Protein AF-A0A2M7G441-F1 (afdb_monomer_lite)

pLDDT: mean 85.36, std 16.9, range [40.84, 98.81]

Structure (mmCIF, N/CA/C/O backbone):
data_AF-A0A2M7G441-F1
#
_entry.id   AF-A0A2M7G441-F1
#
loop_
_atom_site.group_PDB
_atom_site.id
_atom_site.type_symbol
_atom_site.label_atom_id
_atom_site.label_alt_id
_atom_site.label_comp_id
_atom_site.label_asym_id
_atom_site.label_entity_id
_atom_site.label_seq_id
_atom_site.pdbx_PDB_ins_code
_atom_site.Cartn_x
_atom_site.Cartn_y
_atom_site.Cartn_z
_atom_site.occupancy
_atom_site.B_iso_or_equiv
_atom_site.auth_seq_id
_atom_site.auth_comp_id
_atom_site.auth_asym_id
_atom_site.auth_atom_id
_atom_site.pdbx_PDB_model_num
ATOM 1 N N . MET A 1 1 ? -60.578 76.587 33.936 1.00 40.84 1 MET A N 1
ATOM 2 C CA . MET A 1 1 ? -60.479 75.749 35.149 1.00 40.84 1 MET A CA 1
ATOM 3 C C . MET A 1 1 ? -59.435 74.673 34.906 1.00 40.84 1 MET A C 1
ATOM 5 O O . MET A 1 1 ? -59.530 73.958 33.921 1.00 40.84 1 MET A O 1
ATOM 9 N N . LEU A 1 2 ? -58.419 74.662 35.770 1.00 42.25 2 LEU A N 1
ATOM 10 C CA . LEU A 1 2 ? -57.347 73.676 35.938 1.00 42.25 2 LEU A CA 1
ATOM 11 C C . LEU A 1 2 ? -57.775 72.217 35.678 1.00 42.25 2 LEU A C 1
ATOM 13 O O . LEU A 1 2 ? -58.755 71.777 36.274 1.00 42.25 2 LEU A O 1
ATOM 17 N N . LYS A 1 3 ? -56.949 71.445 34.955 1.00 41.94 3 LYS A N 1
ATOM 18 C CA . LYS A 1 3 ? -56.207 70.296 35.523 1.00 41.94 3 LYS A CA 1
ATOM 19 C C . LYS A 1 3 ? -55.292 69.627 34.486 1.00 41.94 3 LYS A C 1
ATOM 21 O O . LYS A 1 3 ? -55.725 69.214 33.418 1.00 41.94 3 LYS A O 1
ATOM 26 N N . ALA A 1 4 ? -54.021 69.545 34.864 1.00 51.28 4 ALA A N 1
ATOM 27 C CA . ALA A 1 4 ? -52.954 68.762 34.257 1.00 51.28 4 ALA A CA 1
ATOM 28 C C . ALA A 1 4 ? -53.012 67.290 34.709 1.00 51.28 4 ALA A C 1
ATOM 30 O O . ALA A 1 4 ? -53.580 67.036 35.766 1.00 51.28 4 ALA A O 1
ATOM 31 N N . ILE A 1 5 ? -52.377 66.389 33.944 1.00 54.16 5 ILE A N 1
ATOM 32 C CA . ILE A 1 5 ? -51.733 65.090 34.289 1.00 54.16 5 ILE A CA 1
ATOM 33 C C . ILE A 1 5 ? -51.036 64.680 32.968 1.00 54.16 5 ILE A C 1
ATOM 35 O O . ILE A 1 5 ? -51.715 64.443 31.978 1.00 54.16 5 ILE A O 1
ATOM 39 N N . LEU A 1 6 ? -49.732 64.883 32.741 1.00 48.50 6 LEU A N 1
ATOM 40 C CA . LEU A 1 6 ? -48.544 64.195 33.273 1.00 48.50 6 LEU A CA 1
ATOM 41 C C . LEU A 1 6 ? -48.643 62.656 33.231 1.00 48.50 6 LEU A C 1
ATOM 43 O O . LEU A 1 6 ? -48.970 62.028 34.231 1.00 48.50 6 LEU A O 1
ATOM 47 N N . CYS A 1 7 ? -48.303 62.050 32.089 1.00 45.81 7 CYS A N 1
ATOM 48 C CA . CYS A 1 7 ? -47.957 60.628 32.013 1.00 45.81 7 CYS A CA 1
ATOM 49 C C . CYS A 1 7 ? -46.512 60.476 31.534 1.00 45.81 7 CYS A C 1
ATOM 51 O O . CYS A 1 7 ? -46.112 61.025 30.509 1.00 45.81 7 CYS A O 1
ATOM 53 N N . LEU A 1 8 ? -45.745 59.770 32.362 1.00 43.75 8 LEU A N 1
ATOM 54 C CA . LEU A 1 8 ? -44.306 59.585 32.297 1.00 43.75 8 LEU A CA 1
ATOM 55 C C . LEU A 1 8 ? -43.854 58.716 31.118 1.00 43.75 8 LEU A C 1
ATOM 57 O O . LEU A 1 8 ? -44.457 57.694 30.796 1.00 43.75 8 LEU A O 1
ATOM 61 N N . LEU A 1 9 ? -42.687 59.100 30.598 1.00 48.56 9 LEU A N 1
ATOM 62 C CA . LEU A 1 9 ? -41.715 58.255 29.912 1.00 48.56 9 LEU A CA 1
ATOM 63 C C . LEU A 1 9 ? -41.409 56.980 30.719 1.00 48.56 9 LEU A C 1
ATOM 65 O O . LEU A 1 9 ? -40.920 57.073 31.841 1.00 48.56 9 LEU A O 1
ATOM 69 N N . PHE A 1 10 ? -41.559 55.816 30.089 1.00 44.88 10 PHE A N 1
ATOM 70 C CA . PHE A 1 10 ? -40.781 54.608 30.383 1.00 44.88 10 PHE A CA 1
ATOM 71 C C . PHE A 1 10 ? -40.610 53.815 29.079 1.00 44.88 10 PHE A C 1
ATOM 73 O O . PHE A 1 10 ? -41.390 52.921 28.763 1.00 44.88 10 PHE A O 1
ATOM 80 N N . ILE A 1 11 ? -39.597 54.170 28.283 1.00 49.00 11 ILE A N 1
ATOM 81 C CA . ILE A 1 11 ? -39.130 53.322 27.179 1.00 49.00 11 ILE A CA 1
ATOM 82 C C . ILE A 1 11 ? -38.008 52.454 27.744 1.00 49.00 11 ILE A C 1
ATOM 84 O O . ILE A 1 11 ? -36.880 52.903 27.940 1.00 49.00 11 ILE A O 1
ATOM 88 N N . LEU A 1 12 ? -38.355 51.206 28.053 1.00 45.44 12 LEU A N 1
ATOM 89 C CA . LEU A 1 12 ? -37.418 50.134 28.363 1.00 45.44 12 LEU A CA 1
ATOM 90 C C . LEU A 1 12 ? -36.596 49.817 27.105 1.00 45.44 12 LEU A C 1
ATOM 92 O O . LEU A 1 12 ? -37.074 49.170 26.177 1.00 45.44 12 LEU A O 1
ATOM 96 N N . LEU A 1 13 ? -35.343 50.270 27.082 1.00 44.69 13 LEU A N 1
ATOM 97 C CA . LEU A 1 13 ? -34.322 49.817 26.139 1.00 44.69 13 LEU A CA 1
ATOM 98 C C . LEU A 1 13 ? -33.894 48.388 26.511 1.00 44.69 13 LEU A C 1
ATOM 100 O O . LEU A 1 13 ? -32.914 48.179 27.222 1.00 44.69 13 LEU A O 1
ATOM 104 N N . TRP A 1 14 ? -34.642 47.393 26.040 1.00 47.31 14 TRP A N 1
ATOM 105 C CA . TRP A 1 14 ? -34.193 46.001 25.967 1.00 47.31 14 TRP A CA 1
ATOM 106 C C . TRP A 1 14 ? -33.808 45.689 24.521 1.00 47.31 14 TRP A C 1
ATOM 108 O O . TRP A 1 14 ? -34.599 45.180 23.732 1.00 47.31 14 TRP A O 1
ATOM 118 N N . GLY A 1 15 ? -32.576 46.045 24.159 1.00 45.62 15 GLY A N 1
ATOM 119 C CA . GLY A 1 15 ? -31.949 45.537 22.942 1.00 45.62 15 GLY A CA 1
ATOM 120 C C . GLY A 1 15 ? -31.516 44.080 23.151 1.00 45.62 15 GLY A C 1
ATOM 121 O O . GLY A 1 15 ? -30.992 43.758 24.223 1.00 45.62 15 GLY A O 1
ATOM 122 N N . PRO A 1 16 ? -31.706 43.179 22.171 1.00 48.09 16 PRO A N 1
ATOM 123 C CA . PRO A 1 16 ? -31.198 41.820 22.271 1.00 48.09 16 PRO A CA 1
ATOM 124 C C . PRO A 1 16 ? -29.670 41.870 22.371 1.00 48.09 16 PRO A C 1
ATOM 126 O O . PRO A 1 16 ? -28.993 42.373 21.475 1.00 48.09 16 PRO A O 1
ATOM 129 N N . LYS A 1 17 ? -29.111 41.343 23.469 1.00 48.47 17 LYS A N 1
ATOM 130 C CA . LYS A 1 17 ? -27.681 41.024 23.544 1.00 48.47 17 LYS A CA 1
ATOM 131 C C . LYS A 1 17 ? -27.392 40.030 22.423 1.00 48.47 17 LYS A C 1
ATOM 133 O O . LYS A 1 17 ? -27.768 38.864 22.528 1.00 48.47 17 LYS A O 1
ATOM 138 N N . ALA A 1 18 ? -26.746 40.502 21.359 1.00 51.44 18 ALA A N 1
ATOM 139 C CA . ALA A 1 18 ? -26.166 39.646 20.340 1.00 51.44 18 ALA A CA 1
ATOM 140 C C . ALA A 1 18 ? -25.243 38.654 21.054 1.00 51.44 18 ALA A C 1
ATOM 142 O O . ALA A 1 18 ? -24.212 39.022 21.620 1.00 51.44 18 ALA A O 1
ATOM 143 N N . ARG A 1 19 ? -25.679 37.396 21.112 1.00 49.81 19 ARG A N 1
ATOM 144 C CA . ARG A 1 19 ? -24.873 36.291 21.612 1.00 49.81 19 ARG A CA 1
ATOM 145 C C . ARG A 1 19 ? -23.748 36.150 20.597 1.00 49.81 19 ARG A C 1
ATOM 147 O O . ARG A 1 19 ? -23.997 35.711 19.478 1.00 49.81 19 ARG A O 1
ATOM 154 N N . ALA A 1 20 ? -22.550 36.606 20.956 1.00 50.62 20 ALA A N 1
ATOM 155 C CA . ALA A 1 20 ? -21.365 36.330 20.166 1.00 50.62 20 ALA A CA 1
ATOM 156 C C . ALA A 1 20 ? -21.294 34.808 20.016 1.00 50.62 20 ALA A C 1
ATOM 158 O O . ALA A 1 20 ? -21.182 34.086 21.011 1.00 50.62 20 ALA A O 1
ATOM 159 N N . LEU A 1 21 ? -21.475 34.329 18.784 1.00 50.22 21 LEU A N 1
ATOM 160 C CA . LEU A 1 21 ? -21.181 32.947 18.450 1.00 50.22 21 LEU A CA 1
ATOM 161 C C . LEU A 1 21 ? -19.731 32.712 18.880 1.00 50.22 21 LEU A C 1
ATOM 163 O O . LEU A 1 21 ? -18.889 33.564 18.577 1.00 50.22 21 LEU A O 1
ATOM 167 N N . PRO A 1 22 ? -19.425 31.628 19.612 1.00 48.59 22 PRO A N 1
ATOM 168 C CA . PRO A 1 22 ? -18.042 31.277 19.854 1.00 48.59 22 PRO A CA 1
ATOM 169 C C . PRO A 1 22 ? -17.380 31.192 18.484 1.00 48.59 22 PRO A C 1
ATOM 171 O O . PRO A 1 22 ? -17.789 30.403 17.632 1.00 48.59 22 PRO A O 1
ATOM 174 N N . SER A 1 23 ? -16.410 32.071 18.257 1.00 48.19 23 SER A N 1
ATOM 175 C CA . SER A 1 23 ? -15.468 31.946 17.165 1.00 48.19 23 SER A CA 1
ATOM 176 C C . SER A 1 23 ? -14.797 30.598 17.366 1.00 48.19 23 SER A C 1
ATOM 178 O O . SER A 1 23 ? -13.905 30.464 18.204 1.00 48.19 23 SER A O 1
ATOM 180 N N . ALA A 1 24 ? -15.304 29.581 16.670 1.00 47.47 24 ALA A N 1
ATOM 181 C CA . ALA A 1 24 ? -14.589 28.345 16.474 1.00 47.47 24 ALA A CA 1
ATOM 182 C C . ALA A 1 24 ? -13.275 28.766 15.830 1.00 47.47 24 ALA A C 1
ATOM 184 O O . ALA A 1 24 ? -13.243 29.180 14.671 1.00 47.47 24 ALA A O 1
ATOM 185 N N . THR A 1 25 ? -12.205 28.763 16.618 1.00 44.84 25 THR A N 1
ATOM 186 C CA . THR A 1 25 ? -10.856 28.756 16.081 1.00 44.84 25 THR A CA 1
ATOM 187 C C . THR A 1 25 ? -10.867 27.683 14.996 1.00 44.84 25 THR A C 1
ATOM 189 O O . THR A 1 25 ? -11.249 26.552 15.320 1.00 44.84 25 THR A O 1
ATOM 192 N N . PRO A 1 26 ? -10.560 27.992 13.723 1.00 46.84 26 PRO A N 1
ATOM 193 C CA . PRO A 1 26 ? -10.446 26.942 12.729 1.00 46.84 26 PRO A CA 1
ATOM 194 C C . PRO A 1 26 ? -9.425 25.961 13.293 1.00 46.84 26 PRO A C 1
ATOM 196 O O . PRO A 1 26 ? -8.315 26.362 13.655 1.00 46.84 26 PRO A O 1
ATOM 199 N N . ALA A 1 27 ? -9.850 24.712 13.498 1.00 51.09 27 ALA A N 1
ATOM 200 C CA . ALA A 1 27 ? -8.946 23.634 13.854 1.00 51.09 27 ALA A CA 1
ATOM 201 C C . ALA A 1 27 ? -7.778 23.742 12.876 1.00 51.09 27 ALA A C 1
ATOM 203 O O . ALA A 1 27 ? -8.016 23.709 11.670 1.00 51.09 27 ALA A O 1
ATOM 204 N N . SER A 1 28 ? -6.571 24.012 13.390 1.00 52.66 28 SER A N 1
ATOM 205 C CA . SER A 1 28 ? -5.394 24.252 12.559 1.00 52.66 28 SER A CA 1
ATOM 206 C C . SER A 1 28 ? -5.363 23.179 11.484 1.00 52.66 28 SER A C 1
ATOM 208 O O . SER A 1 28 ? -5.381 22.000 11.852 1.00 52.66 28 SER A O 1
ATOM 210 N N . GLU A 1 29 ? -5.384 23.584 10.214 1.00 54.84 29 GLU A N 1
ATOM 211 C CA . GLU A 1 29 ? -5.294 22.682 9.069 1.00 54.84 29 GLU A CA 1
ATOM 212 C C . GLU A 1 29 ? -4.193 21.665 9.361 1.00 54.84 29 GLU A C 1
ATOM 214 O O . GLU A 1 29 ? -3.020 21.988 9.560 1.00 54.84 29 GLU A O 1
ATOM 219 N N . SER A 1 30 ? -4.650 20.448 9.622 1.00 72.00 30 SER A N 1
ATOM 220 C CA . SER A 1 30 ? -3.932 19.475 10.422 1.00 72.00 30 SER A CA 1
ATOM 221 C C . SER A 1 30 ? -2.771 18.936 9.612 1.00 72.00 30 SER A C 1
ATOM 223 O O . SER A 1 30 ? -2.997 18.357 8.559 1.00 72.00 30 SER A O 1
ATOM 225 N N . ALA A 1 31 ? -1.541 19.124 10.089 1.00 91.00 31 ALA A N 1
ATOM 226 C CA . ALA A 1 31 ? -0.345 18.595 9.440 1.00 91.00 31 ALA A CA 1
ATOM 227 C C . ALA A 1 31 ? -0.454 17.079 9.177 1.00 91.00 31 ALA A C 1
ATOM 229 O O . ALA A 1 31 ? -1.018 16.352 9.999 1.00 91.00 31 ALA A O 1
ATOM 230 N N . CYS A 1 32 ? 0.138 16.601 8.076 1.00 96.69 32 CYS A N 1
ATOM 231 C CA . CYS A 1 32 ? 0.263 15.170 7.799 1.00 96.69 32 CYS A CA 1
ATOM 232 C C . CYS A 1 32 ? 1.197 14.516 8.829 1.00 96.69 32 CYS A C 1
ATOM 234 O O . CYS A 1 32 ? 2.421 14.621 8.747 1.00 96.69 32 CYS A O 1
ATOM 236 N N . ARG A 1 33 ? 0.615 13.904 9.862 1.00 96.19 33 ARG A N 1
ATOM 237 C CA . ARG A 1 33 ? 1.338 13.219 10.940 1.00 96.19 33 ARG A CA 1
ATOM 238 C C . ARG A 1 33 ? 0.452 12.177 11.601 1.00 96.19 33 ARG A C 1
ATOM 240 O O . ARG A 1 33 ? -0.761 12.367 11.706 1.00 96.19 33 ARG A O 1
ATOM 247 N N . TRP A 1 34 ? 1.067 11.132 12.143 1.00 95.12 34 TRP A N 1
ATOM 248 C CA . TRP A 1 34 ? 0.376 10.253 13.075 1.00 95.12 34 TRP A CA 1
ATOM 249 C C . TRP A 1 34 ? -0.113 11.047 14.290 1.00 95.12 34 TRP A C 1
ATOM 251 O O . TRP A 1 34 ? 0.621 11.842 14.877 1.00 95.12 34 TRP A O 1
ATOM 261 N N . THR A 1 35 ? -1.369 10.836 14.672 1.00 89.62 35 THR A N 1
ATOM 262 C CA . THR A 1 35 ? -1.952 11.427 15.888 1.00 89.62 35 THR A CA 1
ATOM 263 C C . THR A 1 35 ? -1.707 10.565 17.124 1.00 89.62 35 THR A C 1
ATOM 265 O O . THR A 1 35 ? -1.929 11.019 18.244 1.00 89.62 35 THR A O 1
ATOM 268 N N . GLN A 1 36 ? -1.259 9.325 16.923 1.00 90.69 36 GLN A N 1
ATOM 269 C CA . GLN A 1 36 ? -0.999 8.334 17.957 1.00 90.69 36 GLN A CA 1
ATOM 270 C C . GLN A 1 36 ? 0.259 7.544 17.606 1.00 90.69 36 GLN A C 1
ATOM 272 O O . GLN A 1 36 ? 0.564 7.339 16.431 1.00 90.69 36 GLN A O 1
ATOM 277 N N . ASN A 1 37 ? 0.967 7.075 18.631 1.00 94.69 37 ASN A N 1
ATOM 278 C CA . ASN A 1 37 ? 2.093 6.172 18.435 1.00 94.69 37 ASN A CA 1
ATOM 279 C C . ASN A 1 37 ? 1.607 4.806 17.950 1.00 94.69 37 ASN A C 1
ATOM 281 O O . ASN A 1 37 ? 0.539 4.337 18.348 1.00 94.69 37 ASN A O 1
ATOM 285 N N . ALA A 1 38 ? 2.435 4.154 17.141 1.00 97.06 38 ALA A N 1
ATOM 286 C CA . ALA A 1 38 ? 2.190 2.790 16.715 1.00 97.06 38 ALA A CA 1
ATOM 287 C C . ALA A 1 38 ? 2.267 1.824 17.905 1.00 97.06 38 ALA A C 1
ATOM 289 O O . ALA A 1 38 ? 3.183 1.910 18.729 1.00 97.06 38 ALA A O 1
ATOM 290 N N . GLN A 1 39 ? 1.368 0.847 17.952 1.00 97.88 39 GLN A N 1
ATOM 291 C CA . GLN A 1 39 ? 1.542 -0.331 18.794 1.00 97.88 39 GLN A CA 1
ATOM 292 C C . GLN A 1 39 ? 2.391 -1.355 18.040 1.00 97.88 39 GLN A C 1
ATOM 294 O O . GLN A 1 39 ? 2.021 -1.774 16.948 1.00 97.88 39 GLN A O 1
ATOM 299 N N . ILE A 1 40 ? 3.507 -1.796 18.619 1.00 97.00 40 ILE A N 1
ATOM 300 C CA . ILE A 1 40 ? 4.310 -2.886 18.047 1.00 97.00 40 ILE A CA 1
ATOM 301 C C . ILE A 1 40 ? 3.610 -4.216 18.345 1.00 97.00 40 ILE A C 1
ATOM 303 O O . ILE A 1 40 ? 3.360 -4.532 19.507 1.00 97.00 40 ILE A O 1
ATOM 307 N N . ILE A 1 41 ? 3.314 -4.996 17.304 1.00 95.62 41 ILE A N 1
ATOM 308 C CA . ILE A 1 41 ? 2.818 -6.377 17.440 1.00 95.62 41 ILE A CA 1
ATOM 309 C C . ILE A 1 41 ? 4.003 -7.318 17.630 1.00 95.62 41 ILE A C 1
ATOM 311 O O . ILE A 1 41 ? 4.008 -8.168 18.515 1.00 95.62 41 ILE A O 1
ATOM 315 N N . PHE A 1 42 ? 5.007 -7.167 16.767 1.00 94.81 42 PHE A N 1
ATOM 316 C CA . PHE A 1 42 ? 6.180 -8.021 16.720 1.00 94.81 42 PHE A CA 1
ATOM 317 C C . PHE A 1 42 ? 7.358 -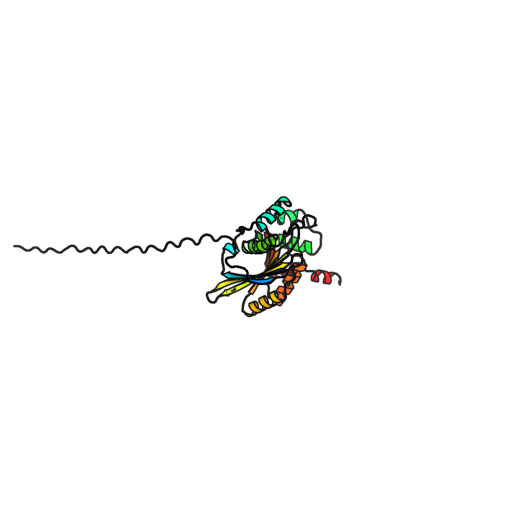7.245 16.135 1.00 94.81 42 PHE A C 1
ATOM 319 O O . PHE A 1 42 ? 7.193 -6.409 15.244 1.00 94.81 42 PHE A O 1
ATOM 326 N N . LYS A 1 43 ? 8.551 -7.514 16.662 1.00 94.62 43 LYS A N 1
ATOM 327 C CA . LYS A 1 43 ? 9.801 -6.920 16.200 1.00 94.62 43 LYS A CA 1
ATOM 328 C C . LYS A 1 43 ? 10.928 -7.932 16.349 1.00 94.62 43 LYS A C 1
ATOM 330 O O . LYS A 1 43 ? 11.195 -8.403 17.452 1.00 94.62 43 LYS A O 1
ATOM 335 N N . ALA A 1 44 ? 11.606 -8.201 15.246 1.00 92.50 44 ALA A N 1
ATOM 336 C CA . ALA A 1 44 ? 12.848 -8.955 15.177 1.00 92.50 44 ALA A CA 1
ATOM 337 C C . ALA A 1 44 ? 13.911 -8.122 14.441 1.00 92.50 44 ALA A C 1
ATOM 339 O O . ALA A 1 44 ? 13.666 -6.975 14.068 1.00 92.50 44 ALA A O 1
ATOM 340 N N . SER A 1 45 ? 15.102 -8.686 14.233 1.00 90.06 45 SER A N 1
ATOM 341 C CA . SER A 1 45 ? 16.191 -7.997 13.522 1.00 90.06 45 SER A CA 1
ATOM 342 C C . SER A 1 45 ? 15.779 -7.572 12.106 1.00 90.06 45 SER A C 1
ATOM 344 O O . SER A 1 45 ? 16.014 -6.436 11.702 1.00 90.06 45 SER A O 1
ATOM 346 N N . HIS A 1 46 ? 15.094 -8.465 11.390 1.00 90.88 46 HIS A N 1
ATOM 347 C CA . HIS A 1 46 ? 14.772 -8.328 9.966 1.00 90.88 46 HIS A CA 1
ATOM 348 C C . HIS A 1 46 ? 13.306 -7.969 9.703 1.00 90.88 46 HIS A C 1
ATOM 350 O O . HIS A 1 46 ? 12.939 -7.622 8.585 1.00 90.88 46 HIS A O 1
ATOM 356 N N . GLU A 1 47 ? 12.472 -7.924 10.740 1.00 93.50 47 GLU A N 1
ATOM 357 C CA . GLU A 1 47 ? 11.018 -7.829 10.607 1.00 93.50 47 GLU A CA 1
ATOM 358 C C . GLU A 1 47 ? 10.419 -6.884 11.659 1.00 93.50 47 GLU A C 1
ATOM 360 O O . GLU A 1 47 ? 10.819 -6.895 12.827 1.00 93.50 47 GLU A O 1
ATOM 365 N N . LEU A 1 48 ? 9.451 -6.061 11.254 1.00 95.19 48 LEU A N 1
ATOM 366 C CA . LEU A 1 48 ? 8.696 -5.180 12.146 1.00 95.19 48 LEU A CA 1
ATOM 367 C C . LEU A 1 48 ? 7.223 -5.165 11.737 1.00 95.19 48 LEU A C 1
ATOM 369 O O . LEU A 1 48 ? 6.906 -4.968 10.566 1.00 95.19 48 LEU A O 1
ATOM 373 N N . HIS A 1 49 ? 6.336 -5.305 12.726 1.00 96.75 49 HIS A N 1
ATOM 374 C CA . HIS A 1 49 ? 4.897 -5.150 12.539 1.00 96.75 49 HIS A CA 1
ATOM 375 C C . HIS A 1 49 ? 4.288 -4.212 13.564 1.00 96.75 49 HIS A C 1
ATOM 377 O O . HIS A 1 49 ? 4.557 -4.307 14.769 1.00 96.75 49 HIS A O 1
ATOM 383 N N . GLN A 1 50 ? 3.423 -3.334 13.078 1.00 97.56 50 GLN A N 1
ATOM 384 C CA . GLN A 1 50 ? 2.851 -2.237 13.840 1.00 97.56 50 GLN A CA 1
ATOM 385 C C . GLN A 1 50 ? 1.359 -2.074 13.554 1.00 97.56 50 GLN A C 1
ATOM 387 O O . GLN A 1 50 ? 0.872 -2.443 12.485 1.00 97.56 50 GLN A O 1
ATOM 392 N N . ILE A 1 51 ? 0.644 -1.495 14.520 1.00 98.25 51 ILE A N 1
ATOM 393 C CA . ILE A 1 51 ? -0.764 -1.120 14.397 1.00 98.25 51 ILE A CA 1
ATOM 394 C C . ILE A 1 51 ? -0.937 0.357 14.714 1.00 98.25 51 ILE A C 1
ATOM 396 O O . ILE A 1 51 ? -0.474 0.826 15.755 1.00 98.25 51 ILE A O 1
ATOM 400 N N . TRP A 1 52 ? -1.714 1.048 13.884 1.00 98.44 52 TRP A N 1
ATOM 401 C CA . TRP A 1 52 ? -2.333 2.326 14.235 1.00 98.44 52 TRP A CA 1
ATOM 402 C C . TRP A 1 52 ? -3.848 2.200 14.237 1.00 98.44 52 TRP A C 1
ATOM 404 O O . TRP A 1 52 ? -4.421 1.457 13.442 1.00 98.44 52 TRP A O 1
ATOM 414 N N . GLN A 1 53 ? -4.505 2.962 15.109 1.00 97.44 53 GLN A N 1
ATOM 415 C CA . GLN A 1 53 ? -5.953 3.141 15.108 1.00 97.44 53 GLN A CA 1
ATOM 416 C C . GLN A 1 53 ? -6.281 4.625 15.170 1.00 97.44 53 GLN A C 1
ATOM 418 O O . GLN A 1 53 ? -5.741 5.351 15.999 1.00 97.44 53 GLN A O 1
ATOM 423 N N . PHE A 1 54 ? -7.191 5.085 14.320 1.00 96.19 54 PHE A N 1
ATOM 424 C CA . PHE A 1 54 ? -7.564 6.497 14.275 1.00 96.19 54 PHE A CA 1
ATOM 425 C C . PHE A 1 54 ? -9.009 6.687 13.810 1.00 96.19 54 PHE A C 1
ATOM 427 O O . PHE A 1 54 ? -9.643 5.774 13.278 1.00 96.19 54 PHE A O 1
ATOM 434 N N . SER A 1 55 ? -9.561 7.866 14.090 1.00 95.31 55 SER A N 1
ATOM 435 C CA . SER A 1 55 ? -10.815 8.317 13.481 1.00 95.31 55 SER A CA 1
ATOM 436 C C . SER A 1 55 ? -10.546 8.919 12.109 1.00 95.31 55 SER A C 1
ATOM 438 O O . SER A 1 55 ? -9.432 9.371 11.849 1.00 95.31 55 SER A O 1
ATOM 440 N N . GLU A 1 56 ? -11.582 8.965 11.273 1.00 94.19 56 GLU A N 1
ATOM 441 C CA . GLU A 1 56 ? -11.586 9.724 10.024 1.00 94.19 56 GLU A CA 1
ATOM 442 C C . GLU A 1 56 ? -10.968 11.110 10.205 1.00 94.19 56 GLU A C 1
ATOM 444 O O . GLU A 1 56 ? -11.352 11.871 11.098 1.00 94.19 56 GLU A O 1
ATOM 449 N N . ASN A 1 57 ? -10.003 11.420 9.349 1.00 94.56 57 ASN A N 1
ATOM 450 C CA . ASN A 1 57 ? -9.410 12.738 9.263 1.00 94.56 57 ASN A CA 1
ATOM 451 C C . ASN A 1 57 ? -9.047 12.997 7.795 1.00 94.56 57 ASN A C 1
ATOM 453 O O . ASN A 1 57 ? -8.193 12.282 7.264 1.00 94.56 57 ASN A O 1
ATOM 457 N N . PRO A 1 58 ? -9.632 14.029 7.155 1.00 94.94 58 PRO A N 1
ATOM 458 C CA . PRO A 1 58 ? -9.373 14.346 5.753 1.00 94.94 58 PRO A CA 1
ATOM 459 C C . PRO A 1 58 ? -7.893 14.517 5.394 1.00 94.94 58 PRO A C 1
ATOM 461 O O . PRO A 1 58 ? -7.529 14.268 4.248 1.00 94.94 58 PRO A O 1
ATOM 464 N N . VAL A 1 59 ? -7.024 14.897 6.346 1.00 96.69 59 VAL A N 1
ATOM 465 C CA . VAL A 1 59 ? -5.583 15.031 6.071 1.00 96.69 59 VAL A CA 1
ATOM 466 C C . VAL A 1 59 ? -4.979 13.737 5.542 1.00 96.69 59 VAL A C 1
ATOM 468 O O . VAL A 1 59 ? -4.166 13.804 4.625 1.00 96.69 59 VAL A O 1
ATOM 471 N N . PHE A 1 60 ? -5.396 12.574 6.056 1.00 96.81 60 PHE A N 1
ATOM 472 C CA . PHE A 1 60 ? -4.837 11.278 5.667 1.00 96.81 60 PHE A CA 1
ATOM 473 C C . PHE A 1 60 ? -5.080 10.949 4.190 1.00 96.81 60 PHE A C 1
ATOM 475 O O . PHE A 1 60 ? -4.294 10.218 3.599 1.00 96.81 60 PHE A O 1
ATOM 482 N N . TRP A 1 61 ? -6.098 11.557 3.583 1.00 96.12 61 TRP A N 1
ATOM 483 C CA . TRP A 1 61 ? -6.459 11.386 2.173 1.00 96.12 61 TRP A CA 1
ATOM 484 C C . TRP A 1 61 ? -6.038 12.570 1.298 1.00 96.12 61 TRP A C 1
ATOM 486 O O . TRP A 1 61 ? -6.327 12.595 0.108 1.00 96.12 61 TRP A O 1
ATOM 496 N N . SER A 1 62 ? -5.373 13.571 1.878 1.00 97.00 62 SER A N 1
ATOM 497 C CA . SER A 1 62 ? -4.808 14.697 1.132 1.00 97.00 62 SER A CA 1
ATOM 498 C C . SER A 1 62 ? -3.447 14.340 0.535 1.00 97.00 62 SER A C 1
ATOM 500 O O . SER A 1 62 ? -2.813 13.377 0.953 1.00 97.00 62 SER A O 1
ATOM 502 N N . THR A 1 63 ? -2.944 15.169 -0.377 1.00 96.88 63 THR A N 1
ATOM 503 C CA . THR A 1 63 ? -1.593 15.045 -0.955 1.00 96.88 63 THR A CA 1
ATOM 504 C C . THR A 1 63 ? -0.497 15.689 -0.092 1.00 96.88 63 THR A C 1
ATOM 506 O O . THR A 1 63 ? 0.641 15.849 -0.536 1.00 96.88 63 THR A O 1
ATOM 509 N N . LEU A 1 64 ? -0.814 16.089 1.147 1.00 96.88 64 LEU A N 1
ATOM 510 C CA . LEU A 1 64 ? 0.174 16.630 2.078 1.00 96.88 64 LEU A CA 1
ATOM 511 C C . LEU A 1 64 ? 1.152 15.534 2.504 1.00 96.88 64 LEU A C 1
ATOM 513 O O . LEU A 1 64 ? 0.746 14.479 2.983 1.00 96.88 64 LEU A O 1
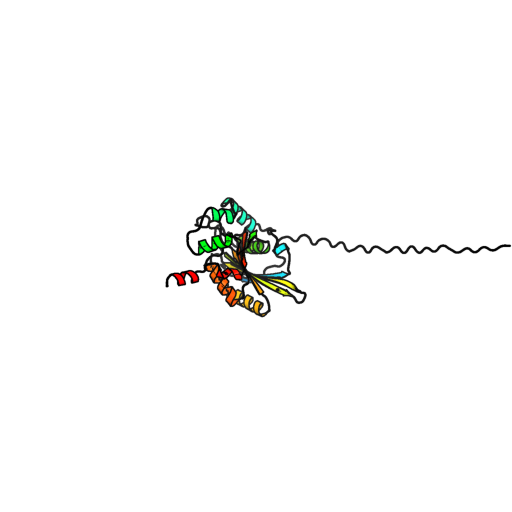ATOM 517 N N . LEU A 1 65 ? 2.448 15.811 2.390 1.00 97.38 65 LEU A N 1
ATOM 518 C CA . LEU A 1 65 ? 3.497 14.894 2.832 1.00 97.38 65 LEU A CA 1
ATOM 519 C C . LEU A 1 65 ? 3.861 15.141 4.305 1.00 97.38 65 LEU A C 1
ATOM 521 O O . LEU A 1 65 ? 3.818 16.287 4.767 1.00 97.38 65 LEU A O 1
ATOM 525 N N . PRO A 1 66 ? 4.252 14.097 5.056 1.00 97.44 66 PRO A N 1
ATOM 526 C CA . PRO A 1 66 ? 4.734 14.265 6.415 1.00 97.44 66 PRO A CA 1
ATOM 527 C C . PRO A 1 66 ? 6.103 14.946 6.433 1.00 97.44 66 PRO A C 1
ATOM 529 O O . PRO A 1 66 ? 6.912 14.792 5.517 1.00 97.44 66 PRO A O 1
ATOM 532 N N . ALA A 1 67 ? 6.400 15.654 7.524 1.00 96.19 67 ALA A N 1
ATOM 533 C CA . ALA A 1 67 ? 7.719 16.234 7.777 1.00 96.19 67 ALA A CA 1
ATOM 534 C C . ALA A 1 67 ? 8.738 15.143 8.178 1.00 96.19 67 ALA A C 1
ATOM 536 O O . ALA A 1 67 ? 9.218 15.105 9.309 1.00 96.19 67 ALA A O 1
ATOM 537 N N . SER A 1 68 ? 9.033 14.226 7.254 1.00 97.25 68 SER A N 1
ATOM 538 C CA . SER A 1 68 ? 9.950 13.099 7.432 1.00 97.25 68 SER A CA 1
ATOM 539 C C . SER A 1 68 ? 11.241 13.335 6.652 1.00 97.25 68 SER A C 1
ATOM 541 O O . SER A 1 68 ? 11.243 13.373 5.420 1.00 97.25 68 SER A O 1
ATOM 543 N N . ALA A 1 69 ? 12.358 13.468 7.371 1.00 97.19 69 ALA A N 1
ATOM 544 C CA . ALA A 1 69 ? 13.671 13.648 6.754 1.00 97.19 69 ALA A CA 1
ATOM 545 C C . ALA A 1 69 ? 14.077 12.440 5.891 1.00 97.19 69 ALA A C 1
ATOM 547 O O . ALA A 1 69 ? 14.669 12.624 4.830 1.00 97.19 69 ALA A O 1
ATOM 548 N N . SER A 1 70 ? 13.727 11.216 6.308 1.00 96.00 70 SER A N 1
ATOM 549 C CA . SER A 1 70 ? 14.050 9.997 5.557 1.00 96.00 70 SER A CA 1
ATOM 550 C C . SER A 1 70 ? 13.247 9.891 4.260 1.00 96.00 70 SER A C 1
ATOM 552 O O . SER A 1 70 ? 13.823 9.585 3.218 1.00 96.00 70 SER A O 1
ATOM 554 N N . LEU A 1 71 ? 11.949 10.218 4.289 1.00 96.62 71 LEU A N 1
ATOM 555 C CA . LEU A 1 71 ? 11.115 10.239 3.085 1.00 96.62 71 LEU A CA 1
ATOM 556 C C . LEU A 1 71 ? 11.582 11.326 2.110 1.00 96.62 71 LEU A C 1
ATOM 558 O O . LEU A 1 71 ? 11.676 11.080 0.908 1.00 96.62 71 LEU A O 1
ATOM 562 N N . ALA A 1 72 ? 11.894 12.521 2.621 1.00 96.75 72 ALA A N 1
ATOM 563 C CA . ALA A 1 72 ? 12.408 13.616 1.806 1.00 96.75 72 ALA A CA 1
ATOM 564 C C . ALA A 1 72 ? 13.730 13.234 1.120 1.00 96.75 72 ALA A C 1
ATOM 566 O O . ALA A 1 72 ? 13.861 13.416 -0.090 1.00 96.75 72 ALA A O 1
ATOM 567 N N . ALA A 1 73 ? 14.669 12.637 1.864 1.00 95.56 73 ALA A N 1
ATOM 568 C CA . ALA A 1 73 ? 15.943 12.168 1.323 1.00 95.56 73 ALA A CA 1
ATOM 569 C C . ALA A 1 73 ? 15.759 11.061 0.272 1.00 95.56 73 ALA A C 1
ATOM 571 O O . ALA A 1 73 ? 16.381 11.119 -0.788 1.00 95.56 73 ALA A O 1
ATOM 572 N N . PHE A 1 74 ? 14.876 10.088 0.527 1.00 94.44 74 PHE A N 1
ATOM 573 C CA . PHE A 1 74 ? 14.536 9.042 -0.439 1.00 94.44 74 PHE A CA 1
ATOM 574 C C . PHE A 1 74 ? 14.006 9.640 -1.747 1.00 94.44 74 PHE A C 1
ATOM 576 O O . PHE A 1 74 ? 14.546 9.365 -2.818 1.00 94.44 74 PHE A O 1
ATOM 583 N N . ARG A 1 75 ? 12.994 10.510 -1.665 1.00 94.00 75 ARG A N 1
ATOM 584 C CA . ARG A 1 75 ? 12.376 11.125 -2.847 1.00 94.00 75 ARG A CA 1
ATOM 585 C C . ARG A 1 75 ? 13.368 11.981 -3.630 1.00 94.00 75 ARG A C 1
ATOM 587 O O . ARG A 1 75 ? 13.415 11.888 -4.853 1.00 94.00 75 ARG A O 1
ATOM 594 N N . GLN A 1 76 ? 14.191 12.767 -2.938 1.00 94.00 76 GLN A N 1
ATOM 595 C CA . GLN A 1 76 ? 15.240 13.564 -3.572 1.00 94.00 76 GLN A CA 1
ATOM 596 C C . GLN A 1 76 ? 16.260 12.679 -4.305 1.00 94.00 76 GLN A C 1
ATOM 598 O O . GLN A 1 76 ? 16.659 12.990 -5.430 1.00 94.00 76 GLN A O 1
ATOM 603 N N . ALA A 1 77 ? 16.674 11.567 -3.693 1.00 92.00 77 ALA A N 1
ATOM 604 C CA . ALA A 1 77 ? 17.626 10.643 -4.298 1.00 92.00 77 ALA A CA 1
ATOM 605 C C . ALA A 1 77 ? 17.047 9.957 -5.546 1.00 92.00 77 ALA A C 1
ATOM 607 O O . ALA A 1 77 ? 17.743 9.872 -6.558 1.00 92.00 77 ALA A O 1
ATOM 608 N N . VAL A 1 78 ? 15.771 9.551 -5.515 1.00 90.31 78 VAL A N 1
ATOM 609 C CA . VAL A 1 78 ? 15.065 9.023 -6.694 1.00 90.31 78 VAL A CA 1
ATOM 610 C C . VAL A 1 78 ? 15.007 10.072 -7.804 1.00 90.31 78 VAL A C 1
ATOM 612 O O . VAL A 1 78 ? 15.441 9.792 -8.913 1.00 90.31 78 VAL A O 1
ATOM 615 N N . GLN A 1 79 ? 14.548 11.293 -7.510 1.00 89.31 79 GLN A N 1
ATOM 616 C CA . GLN A 1 79 ? 14.436 12.378 -8.498 1.00 89.31 79 GLN A CA 1
ATOM 617 C C . GLN A 1 79 ? 15.776 12.752 -9.144 1.00 89.31 79 GLN A C 1
ATOM 619 O O . GLN A 1 79 ? 15.818 13.179 -10.293 1.00 89.31 79 GLN A O 1
ATOM 624 N N . THR A 1 80 ? 16.881 12.586 -8.414 1.00 88.94 80 THR A N 1
ATOM 625 C CA . THR A 1 80 ? 18.229 12.827 -8.947 1.00 88.94 80 THR A CA 1
ATOM 626 C C . THR A 1 80 ? 18.630 11.768 -9.977 1.00 88.94 80 THR A C 1
ATOM 628 O O . THR A 1 80 ? 19.310 12.087 -10.948 1.00 88.94 80 THR A O 1
ATOM 631 N N . GLN A 1 81 ? 18.227 10.511 -9.773 1.00 84.50 81 GLN A N 1
ATOM 632 C CA . GLN A 1 81 ? 18.554 9.401 -10.677 1.00 84.50 81 GLN A CA 1
ATOM 633 C C . GLN A 1 81 ? 17.549 9.277 -11.827 1.00 84.50 81 GLN A C 1
ATOM 635 O O . GLN A 1 81 ? 17.898 8.836 -12.918 1.00 84.50 81 GLN A O 1
ATOM 640 N N . ILE A 1 82 ? 16.304 9.674 -11.572 1.00 81.50 82 ILE A N 1
ATOM 641 C CA . ILE A 1 82 ? 15.159 9.534 -12.460 1.00 81.50 82 ILE A CA 1
ATOM 642 C C . ILE A 1 82 ? 14.441 10.889 -12.496 1.00 81.50 82 ILE A C 1
ATOM 644 O O . ILE A 1 82 ? 13.543 11.135 -11.691 1.00 81.50 82 ILE A O 1
ATOM 648 N N . PRO A 1 83 ? 14.861 11.804 -13.386 1.00 73.56 83 PRO A N 1
ATOM 649 C CA . PRO A 1 83 ? 14.311 13.156 -13.419 1.00 73.56 83 PRO A CA 1
ATOM 650 C C . PRO A 1 83 ? 12.867 13.208 -13.939 1.00 73.56 83 PRO A C 1
ATOM 652 O O . PRO A 1 83 ? 12.127 14.114 -13.567 1.00 73.56 83 PRO A O 1
ATOM 655 N N . GLU A 1 84 ? 12.452 12.228 -14.749 1.00 78.62 84 GLU A N 1
ATOM 656 C CA . GLU A 1 84 ? 11.087 12.108 -15.274 1.00 78.62 84 GLU A CA 1
ATOM 657 C C . GLU A 1 84 ? 10.335 10.991 -14.535 1.00 78.62 84 GLU A C 1
ATOM 659 O O . GLU A 1 84 ? 10.457 9.818 -14.875 1.00 78.62 84 GLU A O 1
ATOM 664 N N . LEU A 1 85 ? 9.576 11.340 -13.493 1.00 75.81 85 LEU A N 1
ATOM 665 C CA . LEU A 1 85 ? 8.846 10.370 -12.659 1.00 75.81 85 LEU A CA 1
ATOM 666 C C . LEU A 1 85 ? 7.388 10.157 -13.073 1.00 75.81 85 LEU A C 1
ATOM 668 O O . LEU A 1 85 ? 6.668 9.451 -12.365 1.00 75.81 85 LEU A O 1
ATOM 672 N N . GLU A 1 86 ? 6.953 10.733 -14.196 1.00 76.25 86 GLU A N 1
ATOM 673 C CA . GLU A 1 86 ? 5.605 10.534 -14.726 1.00 76.25 86 GLU A CA 1
ATOM 674 C C . GLU A 1 86 ? 5.432 9.092 -15.235 1.00 76.25 86 GLU A C 1
ATOM 676 O O . GLU A 1 86 ? 5.983 8.727 -16.284 1.00 76.25 86 GLU A O 1
ATOM 681 N N . PRO A 1 87 ? 4.652 8.237 -14.540 1.00 67.56 87 PRO A N 1
ATOM 682 C CA . PRO A 1 87 ? 4.604 6.808 -14.858 1.00 67.56 87 PRO A CA 1
ATOM 683 C C . PRO A 1 87 ? 4.034 6.529 -16.255 1.00 67.56 87 PRO A C 1
ATOM 685 O O . PRO A 1 87 ? 4.443 5.576 -16.921 1.00 67.56 87 PRO A O 1
ATOM 688 N N . HIS A 1 88 ? 3.119 7.386 -16.725 1.00 67.31 88 HIS A N 1
ATOM 689 C CA . HIS A 1 88 ? 2.553 7.302 -18.072 1.00 67.31 88 HIS A CA 1
ATOM 690 C C . HIS A 1 88 ? 3.592 7.598 -19.158 1.00 67.31 88 HIS A C 1
ATOM 692 O O . HIS A 1 88 ? 3.645 6.880 -20.156 1.00 67.31 88 HIS A O 1
ATOM 698 N N . ALA A 1 89 ? 4.433 8.620 -18.967 1.00 61.81 89 ALA A N 1
ATOM 699 C CA . ALA A 1 89 ? 5.467 8.977 -19.934 1.00 61.81 89 ALA A CA 1
ATOM 700 C C . ALA A 1 89 ? 6.463 7.823 -20.108 1.00 61.81 89 ALA A C 1
ATOM 702 O O . ALA A 1 89 ? 6.796 7.451 -21.234 1.00 61.81 89 ALA A O 1
ATOM 703 N N . TYR A 1 90 ? 6.872 7.186 -19.008 1.00 64.88 90 TYR A N 1
ATOM 704 C CA . TYR A 1 90 ? 7.793 6.056 -19.066 1.00 64.88 90 TYR A CA 1
ATOM 705 C C . TYR A 1 90 ? 7.225 4.849 -19.820 1.00 64.88 90 TYR A C 1
ATOM 707 O O . TYR A 1 90 ? 7.890 4.316 -20.711 1.00 64.88 90 TYR A O 1
ATOM 715 N N . ALA A 1 91 ? 5.996 4.434 -19.505 1.00 65.00 91 ALA A N 1
ATOM 716 C CA . ALA A 1 91 ? 5.400 3.261 -20.139 1.00 65.00 91 ALA A CA 1
ATOM 717 C C . ALA A 1 91 ? 5.133 3.443 -21.636 1.00 65.00 91 ALA A C 1
ATOM 719 O O . ALA A 1 91 ? 5.161 2.466 -22.382 1.00 65.00 91 ALA A O 1
ATOM 720 N N . LEU A 1 92 ? 4.917 4.682 -22.087 1.00 63.84 92 LEU A N 1
ATOM 721 C CA . LEU A 1 92 ? 4.854 5.008 -23.512 1.00 63.84 92 LEU A CA 1
ATOM 722 C C . LEU A 1 92 ? 6.224 4.889 -24.196 1.00 63.84 92 LEU A C 1
ATOM 724 O O . LEU A 1 92 ? 6.290 4.510 -25.363 1.00 63.84 92 LEU A O 1
ATOM 728 N N . MET A 1 93 ? 7.310 5.193 -23.483 1.00 60.66 93 MET A N 1
ATOM 729 C CA . MET A 1 93 ? 8.678 5.128 -24.011 1.00 60.66 93 MET A CA 1
ATOM 730 C C . MET A 1 93 ? 9.280 3.715 -23.982 1.00 60.66 93 MET A C 1
ATOM 732 O O . MET A 1 93 ? 10.193 3.431 -24.754 1.00 60.66 93 MET A O 1
ATOM 736 N N . HIS A 1 94 ? 8.787 2.833 -23.108 1.00 62.25 94 HIS A N 1
ATOM 737 C CA . HIS A 1 94 ? 9.356 1.502 -22.877 1.00 62.25 94 HIS A CA 1
ATOM 738 C C . HIS A 1 94 ? 8.253 0.441 -22.907 1.00 62.25 94 HIS A C 1
ATOM 740 O O . HIS A 1 94 ? 7.860 -0.064 -21.851 1.00 62.25 94 HIS A O 1
ATOM 746 N N . PRO A 1 95 ? 7.717 0.110 -24.100 1.00 61.97 95 PRO A N 1
ATOM 747 C CA . PRO A 1 95 ? 6.682 -0.902 -24.224 1.00 61.97 95 PRO A CA 1
ATOM 748 C C . PRO A 1 95 ? 7.224 -2.231 -23.678 1.00 61.97 95 PRO A C 1
ATOM 750 O O . PRO A 1 95 ? 8.249 -2.721 -24.158 1.00 61.97 95 PRO A O 1
ATOM 753 N N . PRO A 1 96 ? 6.584 -2.802 -22.650 1.00 61.50 96 PRO A N 1
ATOM 754 C CA . PRO A 1 96 ? 7.100 -4.006 -22.022 1.00 61.50 96 PRO A CA 1
ATOM 755 C C . PRO A 1 96 ? 6.934 -5.216 -22.964 1.00 61.50 96 PRO A C 1
ATOM 757 O O . PRO A 1 96 ? 6.039 -5.210 -23.815 1.00 61.50 96 PRO A O 1
ATOM 760 N N . ALA A 1 97 ? 7.814 -6.221 -22.834 1.00 65.38 97 ALA A N 1
ATOM 761 C CA . ALA A 1 97 ? 7.803 -7.463 -23.629 1.00 65.38 97 ALA A CA 1
ATOM 762 C C . ALA A 1 97 ? 6.410 -8.119 -23.633 1.00 65.38 97 ALA A C 1
ATOM 764 O O . ALA A 1 97 ? 5.628 -7.860 -22.739 1.00 65.38 97 ALA A O 1
ATOM 765 N N . GLU A 1 98 ? 6.032 -8.955 -24.597 1.00 70.38 98 GLU A N 1
ATOM 766 C CA . GLU A 1 98 ? 4.678 -9.546 -24.600 1.00 70.38 98 GLU A CA 1
ATOM 767 C C . GLU A 1 98 ? 4.507 -10.675 -23.560 1.00 70.38 98 GLU A C 1
ATOM 769 O O . GLU A 1 98 ? 4.345 -11.837 -23.910 1.00 70.38 98 GLU A O 1
ATOM 774 N N . ASP A 1 99 ? 4.540 -10.336 -22.268 1.00 83.31 99 ASP A N 1
ATOM 775 C CA . ASP A 1 99 ? 4.238 -11.232 -21.149 1.00 83.31 99 ASP A CA 1
ATOM 776 C C . ASP A 1 99 ? 3.112 -10.679 -20.246 1.00 83.31 99 ASP A C 1
ATOM 778 O O . ASP A 1 99 ? 2.563 -9.590 -20.464 1.00 83.31 99 ASP A O 1
ATOM 782 N N . GLY A 1 100 ? 2.718 -11.446 -19.222 1.00 84.88 100 GLY A N 1
ATOM 783 C CA . GLY A 1 100 ? 1.678 -11.007 -18.286 1.00 84.88 100 GLY A CA 1
ATOM 784 C C . GLY A 1 100 ? 2.053 -9.787 -17.431 1.00 84.88 100 GLY A C 1
ATOM 785 O O . GLY A 1 100 ? 1.167 -9.015 -17.070 1.00 84.88 100 GLY A O 1
ATOM 786 N N . GLU A 1 101 ? 3.339 -9.553 -17.149 1.00 87.44 101 GLU A N 1
ATOM 787 C CA . GLU A 1 101 ? 3.781 -8.376 -16.379 1.00 87.44 101 GLU A CA 1
ATOM 788 C C . GLU A 1 101 ? 3.582 -7.098 -17.198 1.00 87.44 101 GLU A C 1
ATOM 790 O O . GLU A 1 101 ? 3.053 -6.084 -16.738 1.00 87.44 101 GLU A O 1
ATOM 795 N N . ALA A 1 102 ? 3.951 -7.168 -18.468 1.00 84.56 102 ALA A N 1
ATOM 796 C CA . ALA A 1 102 ? 3.755 -6.116 -19.438 1.00 84.56 102 ALA A CA 1
ATOM 797 C C . ALA A 1 102 ? 2.287 -5.775 -19.676 1.00 84.56 102 ALA A C 1
ATOM 799 O O . ALA A 1 102 ? 1.922 -4.600 -19.789 1.00 84.56 102 ALA A O 1
ATOM 800 N N . TYR A 1 103 ? 1.445 -6.807 -19.749 1.00 87.38 103 TYR A N 1
ATOM 801 C CA . TYR A 1 103 ? 0.003 -6.646 -19.845 1.00 87.38 103 TYR A CA 1
ATOM 802 C C . TYR A 1 103 ? -0.542 -5.879 -18.634 1.00 87.38 103 TYR A C 1
ATOM 804 O O . TYR A 1 103 ? -1.229 -4.870 -18.817 1.00 87.38 103 TYR A O 1
ATOM 812 N N . ASN A 1 104 ? -0.171 -6.295 -17.417 1.00 91.06 104 ASN A N 1
ATOM 813 C CA . ASN A 1 104 ? -0.591 -5.638 -16.180 1.00 91.06 104 ASN A CA 1
ATOM 814 C C . ASN A 1 104 ? -0.201 -4.158 -16.165 1.00 91.06 104 ASN A C 1
ATOM 816 O O . ASN A 1 104 ? -1.055 -3.308 -15.911 1.00 91.06 104 ASN A O 1
ATOM 820 N N . LYS A 1 105 ? 1.042 -3.835 -16.544 1.00 87.88 105 LYS A N 1
ATOM 821 C CA . LYS A 1 105 ? 1.524 -2.446 -16.629 1.00 87.88 105 LYS A CA 1
ATOM 822 C C . LYS A 1 105 ? 0.703 -1.600 -17.592 1.00 87.88 105 LYS A C 1
ATOM 824 O O . LYS A 1 105 ? 0.262 -0.510 -17.230 1.00 87.88 105 LYS A O 1
ATOM 829 N N . ARG A 1 106 ? 0.448 -2.095 -18.809 1.00 85.69 106 ARG A N 1
ATOM 830 C CA . ARG A 1 106 ? -0.381 -1.370 -19.788 1.00 85.69 106 ARG A CA 1
ATOM 831 C C . ARG A 1 106 ? -1.802 -1.161 -19.279 1.00 85.69 106 ARG A C 1
ATOM 833 O O . ARG A 1 106 ? -2.362 -0.082 -19.457 1.00 85.69 106 ARG A O 1
ATOM 840 N N . LEU A 1 107 ? -2.386 -2.180 -18.652 1.00 88.75 107 LEU A N 1
ATOM 841 C CA . LEU A 1 107 ? -3.743 -2.101 -18.131 1.00 88.75 107 LEU A CA 1
ATOM 842 C C . LEU A 1 107 ? -3.841 -1.103 -16.967 1.00 88.75 107 LEU A C 1
ATOM 844 O O . LEU A 1 107 ? -4.726 -0.244 -16.995 1.00 88.75 107 LEU A O 1
ATOM 848 N N . ALA A 1 108 ? -2.906 -1.153 -16.013 1.00 89.06 108 ALA A N 1
ATOM 849 C CA . ALA A 1 108 ? -2.806 -0.210 -14.898 1.00 89.06 108 ALA A CA 1
ATOM 850 C C . ALA A 1 108 ? -2.717 1.243 -15.386 1.00 89.06 108 ALA A C 1
ATOM 852 O O . ALA A 1 108 ? -3.446 2.110 -14.911 1.00 89.06 108 ALA A O 1
ATOM 853 N N . LEU A 1 109 ? -1.879 1.494 -16.393 1.00 83.50 109 LEU A N 1
ATOM 854 C CA . LEU A 1 109 ? -1.605 2.836 -16.913 1.00 83.50 109 LEU A CA 1
ATOM 855 C C . LEU A 1 109 ? -2.614 3.319 -17.960 1.00 83.50 109 LEU A C 1
ATOM 857 O O . LEU A 1 109 ? -2.513 4.446 -18.437 1.00 83.50 109 LEU A O 1
ATOM 861 N N . SER A 1 110 ? -3.601 2.496 -18.317 1.00 82.94 110 SER A N 1
ATOM 862 C CA . SER A 1 110 ? -4.690 2.911 -19.206 1.00 82.94 110 SER A CA 1
ATOM 863 C C . SER A 1 110 ? -5.731 3.801 -18.515 1.00 82.94 110 SER A C 1
ATOM 865 O O . SER A 1 110 ? -6.591 4.362 -19.192 1.00 82.94 110 SER A O 1
ATOM 867 N N . SER A 1 111 ? -5.708 3.875 -17.178 1.00 76.94 111 SER A N 1
ATOM 868 C CA . SER A 1 111 ? -6.700 4.565 -16.335 1.00 76.94 111 SER A CA 1
ATOM 869 C C . SER A 1 111 ? -8.152 4.093 -16.528 1.00 76.94 111 SER A C 1
ATOM 871 O O . SER A 1 111 ? -9.093 4.758 -16.102 1.00 76.94 111 SER A O 1
ATOM 873 N N . ARG A 1 112 ? -8.369 2.938 -17.177 1.00 83.56 112 ARG A N 1
ATOM 874 C CA . ARG A 1 112 ? -9.713 2.391 -17.446 1.00 83.56 112 ARG A CA 1
ATOM 875 C C . ARG A 1 112 ? -10.274 1.560 -16.298 1.00 83.56 112 ARG A C 1
ATOM 877 O O . ARG A 1 112 ? -11.488 1.450 -16.169 1.00 83.56 112 ARG A O 1
ATOM 884 N N . VAL A 1 113 ? -9.397 0.912 -15.534 1.00 88.56 113 VAL A N 1
ATOM 885 C CA . VAL A 1 113 ? -9.764 -0.103 -14.526 1.00 88.56 113 VAL A CA 1
ATOM 886 C C . VAL A 1 113 ? -9.105 0.130 -13.167 1.00 88.56 113 VAL A C 1
ATOM 888 O O . VAL A 1 113 ? -9.388 -0.596 -12.218 1.00 88.56 113 VAL A O 1
ATOM 891 N N . ALA A 1 114 ? -8.223 1.122 -13.085 1.00 89.62 114 ALA A N 1
ATOM 892 C CA . ALA A 1 114 ? -7.471 1.500 -11.901 1.00 89.62 114 ALA A CA 1
ATOM 893 C C . ALA A 1 114 ? -7.250 3.016 -11.914 1.00 89.62 114 ALA A C 1
ATOM 895 O O . ALA A 1 114 ? -7.259 3.634 -12.983 1.00 89.62 114 ALA A O 1
ATOM 896 N N . HIS A 1 115 ? -7.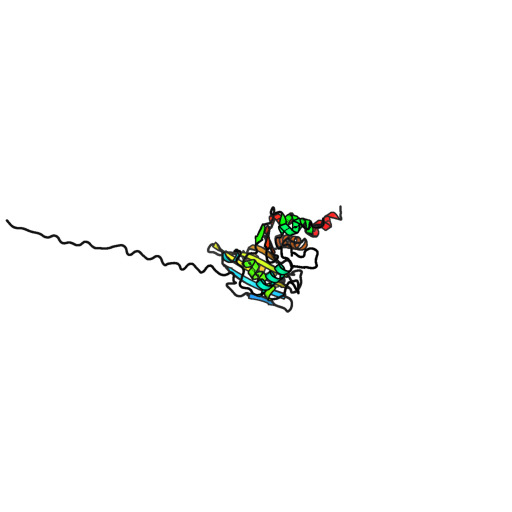050 3.596 -10.734 1.00 92.81 115 HIS A N 1
ATOM 897 C CA . HIS A 1 115 ? -6.778 5.022 -10.574 1.00 92.81 115 HIS A CA 1
ATOM 898 C C . HIS A 1 115 ? -5.323 5.212 -10.178 1.00 92.81 115 HIS A C 1
ATOM 900 O O . HIS A 1 115 ? -4.901 4.690 -9.152 1.00 92.81 115 HIS A O 1
ATOM 906 N N . LEU A 1 116 ? -4.560 5.931 -10.995 1.00 91.88 116 LEU A N 1
ATOM 907 C CA . LEU A 1 116 ? -3.210 6.350 -10.649 1.00 91.88 116 LEU A CA 1
ATOM 908 C C . LEU A 1 116 ? -3.270 7.787 -10.136 1.00 91.88 116 LEU A C 1
ATOM 910 O O . LEU A 1 116 ? -3.642 8.689 -10.885 1.00 91.88 116 LEU A O 1
ATOM 914 N N . GLU A 1 117 ? -2.915 7.991 -8.875 1.00 93.56 117 GLU A N 1
ATOM 915 C CA . GLU A 1 117 ? -2.996 9.296 -8.218 1.00 93.56 117 GLU A CA 1
ATOM 916 C C . GLU A 1 117 ? -1.688 9.624 -7.489 1.00 93.56 117 GLU A C 1
ATOM 918 O O . GLU A 1 117 ? -0.902 8.719 -7.186 1.00 93.56 117 GLU A O 1
ATOM 923 N N . PRO A 1 118 ? -1.406 10.910 -7.204 1.00 95.25 118 PRO A N 1
ATOM 924 C CA . PRO A 1 118 ? -0.339 11.268 -6.282 1.00 95.25 118 PRO A CA 1
ATOM 925 C C . PRO A 1 118 ? -0.549 10.588 -4.929 1.00 95.25 118 PRO A C 1
ATOM 927 O O . PRO A 1 118 ? -1.666 10.549 -4.416 1.00 95.25 118 PRO A O 1
ATOM 930 N N . MET A 1 119 ? 0.540 10.098 -4.342 1.00 96.25 119 MET A N 1
ATOM 931 C CA . MET A 1 119 ? 0.511 9.435 -3.043 1.00 96.25 119 MET A CA 1
ATOM 932 C C . MET A 1 119 ? -0.141 10.334 -1.982 1.00 96.25 119 MET A C 1
ATOM 934 O O . MET A 1 119 ? 0.233 11.503 -1.833 1.00 96.25 119 MET A O 1
ATOM 938 N N . ASN A 1 120 ? -1.090 9.786 -1.224 1.00 98.06 120 ASN A N 1
ATOM 939 C CA . ASN A 1 120 ? -1.746 10.529 -0.148 1.00 98.06 120 ASN A CA 1
ATOM 940 C C . ASN A 1 120 ? -0.931 10.516 1.159 1.00 98.06 120 ASN A C 1
ATOM 942 O O . ASN A 1 120 ? 0.067 9.810 1.309 1.00 98.06 120 ASN A O 1
ATOM 946 N N . CYS A 1 121 ? -1.360 11.314 2.134 1.00 98.25 121 CYS A N 1
ATOM 947 C CA . CYS A 1 121 ? -0.699 11.447 3.428 1.00 98.25 121 CYS A CA 1
ATOM 948 C C . CYS A 1 121 ? -0.589 10.116 4.188 1.00 98.25 121 CYS A C 1
ATOM 950 O O . CYS A 1 121 ? 0.452 9.857 4.790 1.00 98.25 121 CYS A O 1
ATOM 952 N N . LEU A 1 122 ? -1.622 9.263 4.184 1.00 98.50 122 LEU A N 1
ATOM 953 C CA . LEU A 1 122 ? -1.566 7.968 4.869 1.00 98.50 122 LEU A CA 1
ATOM 954 C C . LEU A 1 122 ? -0.486 7.069 4.262 1.00 98.50 122 LEU A C 1
ATOM 956 O O . LEU A 1 122 ? 0.329 6.503 4.990 1.00 98.50 122 LEU A O 1
ATOM 960 N N . GLU A 1 123 ? -0.454 6.968 2.937 1.00 98.62 123 GLU A N 1
ATOM 961 C CA . GLU A 1 123 ? 0.573 6.223 2.207 1.00 98.62 123 GLU A CA 1
ATOM 962 C C . GLU A 1 123 ? 1.971 6.787 2.476 1.00 98.62 123 GLU A C 1
ATOM 964 O O . GLU A 1 123 ? 2.902 6.034 2.760 1.00 98.62 123 GLU A O 1
ATOM 969 N N . ALA A 1 124 ? 2.108 8.115 2.476 1.00 98.50 124 ALA A N 1
ATOM 970 C CA . ALA A 1 124 ? 3.362 8.804 2.754 1.00 98.50 124 ALA A CA 1
ATOM 971 C C . ALA A 1 124 ? 3.860 8.574 4.188 1.00 98.50 124 ALA A C 1
ATOM 973 O O . ALA A 1 124 ? 5.066 8.445 4.418 1.00 98.50 124 ALA A O 1
ATOM 974 N N . LEU A 1 125 ? 2.948 8.521 5.162 1.00 98.50 125 LEU A N 1
ATOM 975 C CA . LEU A 1 125 ? 3.264 8.185 6.548 1.00 98.50 125 LEU A CA 1
ATOM 976 C C . LEU A 1 125 ? 3.765 6.746 6.665 1.00 98.50 125 LEU A C 1
ATOM 978 O O . LEU A 1 125 ? 4.793 6.520 7.295 1.00 98.50 125 LEU A O 1
ATOM 982 N N . LEU A 1 126 ? 3.097 5.790 6.016 1.00 98.31 126 LEU A N 1
ATOM 983 C CA . LEU A 1 126 ? 3.509 4.383 6.031 1.00 98.31 126 LEU A CA 1
ATOM 984 C C . LEU A 1 126 ? 4.855 4.173 5.326 1.00 98.31 126 LEU A C 1
ATOM 986 O O . LEU A 1 126 ? 5.732 3.501 5.865 1.00 98.31 126 LEU A O 1
ATOM 990 N N . LEU A 1 127 ? 5.072 4.814 4.175 1.00 97.62 127 LEU A N 1
ATOM 991 C CA . LEU A 1 127 ? 6.369 4.780 3.503 1.00 97.62 127 LEU A CA 1
ATOM 992 C C . LEU A 1 127 ? 7.461 5.451 4.347 1.00 97.62 127 LEU A C 1
ATOM 994 O O . LEU A 1 127 ? 8.595 4.984 4.346 1.00 97.62 127 LEU A O 1
ATOM 998 N N . SER A 1 128 ? 7.132 6.500 5.110 1.00 97.31 128 SER A N 1
ATOM 999 C CA . SER A 1 128 ? 8.094 7.147 6.013 1.00 97.31 128 SER A CA 1
ATOM 1000 C C . SER A 1 128 ? 8.614 6.201 7.096 1.00 97.31 128 SER A C 1
ATOM 1002 O O . SER A 1 128 ? 9.791 6.289 7.446 1.00 97.31 128 SER A O 1
ATOM 1004 N N . GLU A 1 129 ? 7.777 5.291 7.605 1.00 96.69 129 GLU A N 1
ATOM 1005 C CA . GLU A 1 129 ? 8.210 4.243 8.542 1.00 96.69 129 GLU A CA 1
ATOM 1006 C C . GLU A 1 129 ? 9.233 3.309 7.879 1.00 96.69 129 GLU A C 1
ATOM 1008 O O . GLU A 1 129 ? 10.272 3.001 8.469 1.00 96.69 129 GLU A O 1
ATOM 1013 N N . GLN A 1 130 ? 8.994 2.922 6.620 1.00 95.38 130 GLN A N 1
ATOM 1014 C CA . GLN A 1 130 ? 9.937 2.111 5.848 1.00 95.38 130 GLN A CA 1
ATOM 1015 C C . GLN A 1 130 ? 11.258 2.847 5.603 1.00 95.38 130 GLN A C 1
ATOM 1017 O O . GLN A 1 130 ? 12.323 2.322 5.928 1.00 95.38 130 GLN A O 1
ATOM 1022 N N . THR A 1 131 ? 11.210 4.073 5.072 1.00 95.50 131 THR A N 1
ATOM 1023 C CA . THR A 1 131 ? 12.416 4.840 4.724 1.00 95.50 131 THR A CA 1
ATOM 1024 C C . THR A 1 131 ? 13.219 5.248 5.955 1.00 95.50 131 THR A C 1
ATOM 1026 O O . THR A 1 131 ? 14.428 5.443 5.867 1.00 95.50 131 THR A O 1
ATOM 1029 N N . ALA A 1 132 ? 12.574 5.401 7.118 1.00 95.25 132 ALA A N 1
ATOM 1030 C CA . ALA A 1 132 ? 13.266 5.634 8.385 1.00 95.25 132 ALA A CA 1
ATOM 1031 C C . ALA A 1 132 ? 14.006 4.386 8.887 1.00 95.25 132 ALA A C 1
ATOM 1033 O O . ALA A 1 132 ? 15.023 4.512 9.570 1.00 95.25 132 ALA A O 1
ATOM 1034 N N . ARG A 1 133 ? 13.504 3.191 8.560 1.00 93.25 133 ARG A N 1
ATOM 1035 C CA . ARG A 1 133 ? 14.109 1.919 8.958 1.00 93.25 133 ARG A CA 1
ATOM 1036 C C . ARG A 1 133 ? 15.242 1.508 8.022 1.00 93.25 133 ARG A C 1
ATOM 1038 O O . ARG A 1 133 ? 16.264 1.024 8.504 1.00 93.25 133 ARG A O 1
ATOM 1045 N N . LEU A 1 134 ? 15.051 1.661 6.711 1.00 91.44 134 LEU A N 1
ATOM 1046 C CA . LEU A 1 134 ? 15.960 1.141 5.693 1.00 91.44 134 LEU A CA 1
ATOM 1047 C C . LEU A 1 134 ? 16.179 2.142 4.553 1.00 91.44 134 LEU A C 1
ATOM 1049 O O . LEU A 1 134 ? 15.221 2.722 4.037 1.00 91.44 134 LEU A O 1
ATOM 1053 N N . PRO A 1 135 ? 17.430 2.311 4.099 1.00 90.06 135 PRO A N 1
ATOM 1054 C CA . PRO A 1 135 ? 17.740 3.153 2.958 1.00 90.06 135 PRO A CA 1
ATOM 1055 C C . PRO A 1 135 ? 17.391 2.394 1.660 1.00 90.06 135 PRO A C 1
ATOM 1057 O O . PRO A 1 135 ? 18.216 1.682 1.092 1.00 90.06 135 PRO A O 1
ATOM 1060 N N . MET A 1 136 ? 16.134 2.506 1.212 1.00 89.81 136 MET A N 1
ATOM 1061 C CA . MET A 1 136 ? 15.524 1.639 0.182 1.00 89.81 136 MET A CA 1
ATOM 1062 C C . MET A 1 136 ? 16.230 1.622 -1.184 1.00 89.81 136 MET A C 1
ATOM 1064 O O . MET A 1 136 ? 16.080 0.659 -1.928 1.00 89.81 136 MET A O 1
ATOM 1068 N N . LEU A 1 137 ? 17.008 2.654 -1.528 1.00 86.75 137 LEU A N 1
ATOM 1069 C CA . LEU A 1 137 ? 17.793 2.667 -2.771 1.00 86.75 137 LEU A CA 1
ATOM 1070 C C . LEU A 1 137 ? 19.074 1.829 -2.675 1.00 86.75 137 LEU A C 1
ATOM 1072 O O . LEU A 1 137 ? 19.572 1.351 -3.688 1.00 86.75 137 LEU A O 1
ATOM 1076 N N . GLN A 1 138 ? 19.614 1.659 -1.469 1.00 87.62 138 GLN A N 1
ATOM 1077 C CA . GLN A 1 138 ? 20.805 0.854 -1.195 1.00 87.62 138 GLN A CA 1
ATOM 1078 C C . GLN A 1 138 ? 20.431 -0.578 -0.802 1.00 87.62 138 GLN A C 1
ATOM 1080 O O . GLN A 1 138 ? 21.147 -1.519 -1.133 1.00 87.62 138 GLN A O 1
ATOM 1085 N N . ALA A 1 139 ? 19.308 -0.736 -0.101 1.00 87.56 139 ALA A N 1
ATOM 1086 C CA . ALA A 1 139 ? 18.748 -2.012 0.322 1.00 87.56 139 ALA A CA 1
ATOM 1087 C C . ALA A 1 139 ? 17.254 -2.067 -0.054 1.00 87.56 139 ALA A C 1
ATOM 1089 O O . ALA A 1 139 ? 16.400 -1.719 0.775 1.00 87.56 139 ALA A O 1
ATOM 1090 N N . PRO A 1 140 ? 16.929 -2.463 -1.304 1.00 88.19 140 PRO A N 1
ATOM 1091 C CA . PRO A 1 140 ? 15.551 -2.612 -1.758 1.00 88.19 140 PRO A CA 1
ATOM 1092 C C . PRO A 1 140 ? 14.754 -3.484 -0.794 1.00 88.19 140 PRO A C 1
ATOM 1094 O O . PRO A 1 140 ? 15.159 -4.596 -0.463 1.00 88.19 140 PRO A O 1
ATOM 1097 N N . SER A 1 141 ? 13.637 -2.954 -0.313 1.00 91.19 141 SER A N 1
ATOM 1098 C CA . SER A 1 141 ? 12.850 -3.561 0.757 1.00 91.19 141 SER A CA 1
ATOM 1099 C C . SER A 1 141 ? 11.389 -3.170 0.615 1.00 91.19 141 SER A C 1
ATOM 1101 O O . SER A 1 141 ? 11.054 -2.135 0.041 1.00 91.19 141 SER A O 1
ATOM 1103 N N . GLU A 1 142 ? 10.495 -4.022 1.091 1.00 92.19 142 GLU A N 1
ATOM 1104 C CA . GLU A 1 142 ? 9.061 -3.809 0.927 1.00 92.19 142 GLU A CA 1
ATOM 1105 C C . GLU A 1 142 ? 8.377 -3.677 2.283 1.00 92.19 142 GLU A C 1
ATOM 1107 O O . GLU A 1 142 ? 8.733 -4.346 3.260 1.00 92.19 142 GLU A O 1
ATOM 1112 N N . PHE A 1 143 ? 7.367 -2.815 2.323 1.00 95.88 143 PHE A N 1
ATOM 1113 C CA . PHE A 1 143 ? 6.348 -2.782 3.354 1.00 95.88 143 PHE A CA 1
ATOM 1114 C C . PHE A 1 143 ? 4.995 -3.154 2.751 1.00 95.88 143 PHE A C 1
ATOM 1116 O O . PHE A 1 143 ? 4.691 -2.800 1.613 1.00 95.88 143 PHE A O 1
ATOM 1123 N N . GLY A 1 144 ? 4.172 -3.832 3.543 1.00 97.25 144 GLY A N 1
ATOM 1124 C CA . GLY A 1 144 ? 2.771 -4.111 3.262 1.00 97.25 144 GLY A CA 1
ATOM 1125 C C . GLY A 1 144 ? 1.909 -3.609 4.407 1.00 97.25 144 GLY A C 1
ATOM 1126 O O . GLY A 1 144 ? 2.286 -3.723 5.575 1.00 97.25 144 GLY A O 1
ATOM 1127 N N . ALA A 1 145 ? 0.750 -3.054 4.090 1.00 98.25 145 ALA A N 1
ATOM 1128 C CA . ALA A 1 145 ? -0.176 -2.508 5.058 1.00 98.25 145 ALA A CA 1
ATOM 1129 C C . ALA A 1 145 ? -1.612 -2.921 4.735 1.00 98.25 145 ALA A C 1
ATOM 1131 O O . ALA A 1 145 ? -2.153 -2.546 3.698 1.00 98.25 145 ALA A O 1
ATOM 1132 N N . PHE A 1 146 ? -2.264 -3.638 5.650 1.00 98.69 146 PHE A N 1
ATOM 1133 C CA . PHE A 1 146 ? -3.714 -3.814 5.586 1.00 98.69 146 PHE A CA 1
ATOM 1134 C C . PHE A 1 146 ? -4.408 -2.642 6.269 1.00 98.69 146 PHE A C 1
ATOM 1136 O O . PHE A 1 146 ? -4.175 -2.368 7.446 1.00 98.69 146 PHE A O 1
ATOM 1143 N N . ILE A 1 147 ? -5.293 -1.977 5.536 1.00 98.81 147 ILE A N 1
ATOM 1144 C CA . ILE A 1 147 ? -6.106 -0.864 6.012 1.00 98.81 147 ILE A CA 1
ATOM 1145 C C . ILE A 1 147 ? -7.520 -1.390 6.211 1.00 98.81 147 ILE A C 1
ATOM 1147 O O . ILE A 1 147 ? -8.219 -1.747 5.261 1.00 98.81 147 ILE A O 1
ATOM 1151 N N . LEU A 1 148 ? -7.942 -1.447 7.466 1.00 98.81 148 LEU A N 1
ATOM 1152 C CA . LEU A 1 148 ? -9.284 -1.829 7.865 1.00 98.81 148 LEU A CA 1
ATOM 1153 C C . LEU A 1 148 ? -10.096 -0.578 8.179 1.00 98.81 148 LEU A C 1
ATOM 1155 O O . LEU A 1 148 ? -9.568 0.397 8.720 1.00 98.81 148 LEU A O 1
ATOM 1159 N N . ARG A 1 149 ? -11.397 -0.629 7.896 1.00 98.44 149 AR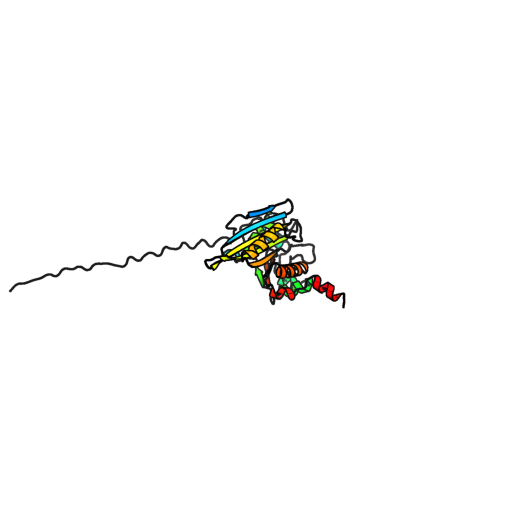G A N 1
ATOM 1160 C CA . ARG A 1 149 ? -12.341 0.437 8.242 1.00 98.44 149 ARG A CA 1
ATOM 1161 C C . ARG A 1 149 ? -13.605 -0.107 8.889 1.00 98.44 149 ARG A C 1
ATOM 1163 O O . ARG A 1 149 ? -14.048 -1.209 8.571 1.00 98.44 149 ARG A O 1
ATOM 1170 N N . ARG A 1 150 ? -14.193 0.672 9.793 1.00 98.12 150 ARG A N 1
ATOM 1171 C CA . ARG A 1 150 ? -15.479 0.373 10.433 1.00 98.12 150 ARG A CA 1
ATOM 1172 C C . ARG A 1 150 ? -16.168 1.670 10.828 1.00 98.12 150 ARG A C 1
ATOM 1174 O O . ARG A 1 150 ? -15.501 2.597 11.274 1.00 98.12 150 ARG A O 1
ATOM 1181 N N . ARG A 1 151 ? -17.497 1.730 10.739 1.00 97.38 151 ARG A N 1
ATOM 1182 C CA . ARG A 1 151 ? -18.256 2.807 11.393 1.00 97.38 151 ARG A CA 1
ATOM 1183 C C . ARG A 1 151 ? -18.434 2.501 12.883 1.00 97.38 151 ARG A C 1
ATOM 1185 O O . ARG A 1 151 ? -18.670 1.352 13.254 1.00 97.38 151 ARG A O 1
ATOM 1192 N N . ASN A 1 152 ? -18.276 3.498 13.748 1.00 93.50 152 ASN A N 1
ATOM 1193 C CA . ASN A 1 152 ? -18.656 3.372 15.157 1.00 93.50 152 ASN A CA 1
ATOM 1194 C C . ASN A 1 152 ? -20.190 3.465 15.315 1.00 93.50 152 ASN A C 1
ATOM 1196 O O . ASN A 1 152 ? -20.914 3.655 14.338 1.00 93.50 152 ASN A O 1
ATOM 1200 N N . GLU A 1 153 ? -20.684 3.344 16.548 1.00 91.81 153 GLU A N 1
ATOM 1201 C CA . GLU A 1 153 ? -22.119 3.448 16.864 1.00 91.81 153 GLU A CA 1
ATOM 1202 C C . GLU A 1 153 ? -22.719 4.812 16.478 1.00 91.81 153 GLU A C 1
ATOM 1204 O O . GLU A 1 153 ? -23.875 4.884 16.073 1.00 91.81 153 GLU A O 1
ATOM 1209 N N . SER A 1 154 ? -21.916 5.878 16.530 1.00 93.06 154 SER A N 1
ATOM 1210 C CA . SER A 1 154 ? -22.293 7.231 16.098 1.00 93.06 154 SER A CA 1
ATOM 1211 C C . SER A 1 154 ? -22.296 7.416 14.573 1.00 93.06 154 SER A C 1
ATOM 1213 O O . SER A 1 154 ? -22.710 8.465 14.087 1.00 93.06 154 SER A O 1
ATOM 1215 N N . GLY A 1 155 ? -21.837 6.421 13.806 1.00 94.69 155 GLY A N 1
ATOM 1216 C CA . GLY A 1 155 ? -21.723 6.467 12.348 1.00 94.69 155 GLY A CA 1
ATOM 1217 C C . GLY A 1 155 ? -20.388 6.999 11.809 1.00 94.69 155 GLY A C 1
ATOM 1218 O O . GLY A 1 155 ? -20.176 6.953 10.592 1.00 94.69 155 GLY A O 1
ATOM 1219 N N . ASP A 1 156 ? -19.467 7.442 12.667 1.00 95.50 156 ASP A N 1
ATOM 1220 C CA . ASP A 1 156 ? -18.154 7.960 12.266 1.00 95.50 156 ASP A CA 1
ATOM 1221 C C . ASP A 1 156 ? -17.242 6.837 11.780 1.00 95.50 156 ASP A C 1
ATOM 1223 O O . ASP A 1 156 ? -17.188 5.755 12.374 1.00 95.50 156 ASP A O 1
ATOM 1227 N N . MET A 1 157 ? -16.468 7.103 10.726 1.00 97.56 157 MET A N 1
ATOM 1228 C CA . MET A 1 157 ? -15.498 6.135 10.224 1.00 97.56 157 MET A CA 1
ATOM 1229 C C . MET A 1 157 ? -14.277 6.051 11.150 1.00 97.56 157 MET A C 1
ATOM 1231 O O . MET A 1 157 ? -13.726 7.053 11.614 1.00 97.56 157 MET A O 1
ATOM 1235 N N . ARG A 1 158 ? -13.853 4.821 11.420 1.00 97.56 158 ARG A N 1
ATOM 1236 C CA . ARG A 1 158 ? -12.644 4.458 12.151 1.00 97.56 158 ARG A CA 1
ATOM 1237 C C . ARG A 1 158 ? -11.770 3.622 11.240 1.00 97.56 158 ARG A C 1
ATOM 1239 O O . ARG A 1 158 ? -12.282 2.784 10.501 1.00 97.56 158 ARG A O 1
ATOM 1246 N N . TYR A 1 159 ? -10.466 3.809 11.365 1.00 98.25 159 TYR A N 1
ATOM 1247 C CA . TYR A 1 159 ? -9.466 3.045 10.639 1.00 98.25 159 TYR A CA 1
ATOM 1248 C C . TYR A 1 159 ? -8.561 2.297 11.598 1.00 98.25 159 TYR A C 1
ATOM 1250 O O . TYR A 1 159 ? -8.299 2.746 12.722 1.00 98.25 159 TYR A O 1
ATOM 1258 N N . LYS A 1 160 ? -8.074 1.159 11.121 1.00 98.56 160 LYS A N 1
ATOM 1259 C CA . LYS A 1 160 ? -7.000 0.405 11.742 1.00 98.56 160 LYS A CA 1
ATOM 1260 C C . LYS A 1 160 ? -6.031 -0.038 10.659 1.00 98.56 160 LYS A C 1
ATOM 1262 O O . LYS A 1 160 ? -6.460 -0.601 9.660 1.00 98.56 160 LYS A O 1
ATOM 1267 N N . VAL A 1 161 ? -4.748 0.229 10.849 1.00 98.69 161 VAL A N 1
ATOM 1268 C CA . VAL A 1 161 ? -3.712 -0.087 9.863 1.00 98.69 161 VAL A CA 1
ATOM 1269 C C . VAL A 1 161 ? -2.750 -1.093 10.459 1.00 98.69 161 VAL A C 1
ATOM 1271 O O . VAL A 1 161 ? -2.159 -0.806 11.494 1.00 98.69 161 VAL A O 1
ATOM 1274 N N . TYR A 1 162 ? -2.599 -2.239 9.803 1.00 98.56 162 TYR A N 1
ATOM 1275 C CA . TYR A 1 162 ? -1.622 -3.278 10.116 1.00 98.56 162 TYR A CA 1
ATOM 1276 C C . TYR A 1 162 ? -0.455 -3.175 9.157 1.00 98.56 162 TYR A C 1
ATOM 1278 O O . TYR A 1 162 ? -0.559 -3.635 8.025 1.00 98.56 162 TYR A O 1
ATOM 1286 N N . PHE A 1 163 ? 0.644 -2.592 9.607 1.00 97.94 163 PHE A N 1
ATOM 1287 C CA . PHE A 1 163 ? 1.861 -2.454 8.820 1.00 97.94 163 PHE A CA 1
ATOM 1288 C C . PHE A 1 163 ? 2.827 -3.584 9.118 1.00 97.94 163 PHE A C 1
ATOM 1290 O O . PHE A 1 163 ? 2.992 -3.982 10.272 1.00 97.94 163 PHE A O 1
ATOM 1297 N N . SER A 1 164 ? 3.478 -4.062 8.070 1.00 96.81 164 SER A N 1
ATOM 1298 C CA . SER A 1 164 ? 4.476 -5.116 8.098 1.00 96.81 164 SER A CA 1
ATOM 1299 C C . SER A 1 164 ? 5.613 -4.741 7.168 1.00 96.81 164 SER A C 1
ATOM 1301 O O . SER A 1 164 ? 5.373 -4.338 6.036 1.00 96.81 164 SER A O 1
ATOM 1303 N N . THR A 1 165 ? 6.846 -4.907 7.622 1.00 94.62 165 THR A N 1
ATOM 1304 C CA . THR A 1 165 ? 8.036 -4.638 6.813 1.00 94.62 165 THR A CA 1
ATOM 1305 C C . THR A 1 165 ? 9.097 -5.697 7.041 1.00 94.62 165 THR A C 1
ATOM 1307 O O . THR A 1 165 ? 9.309 -6.156 8.169 1.00 94.62 165 THR A O 1
ATOM 1310 N N . LEU A 1 166 ? 9.800 -6.026 5.960 1.00 90.94 166 LEU A N 1
ATOM 1311 C CA . LEU A 1 166 ? 10.999 -6.849 5.945 1.00 90.94 166 LEU A CA 1
ATOM 1312 C C . LEU A 1 166 ? 12.162 -6.027 5.385 1.00 90.94 166 LEU A C 1
ATOM 1314 O O . LEU A 1 166 ? 11.962 -5.022 4.706 1.00 90.94 166 LEU A O 1
ATOM 1318 N N . ASP A 1 167 ? 13.391 -6.434 5.676 1.00 88.62 167 ASP A N 1
ATOM 1319 C CA . ASP A 1 167 ? 14.589 -5.821 5.093 1.00 88.62 167 ASP A CA 1
ATOM 1320 C C . ASP A 1 167 ? 15.041 -6.446 3.770 1.00 88.62 167 ASP A C 1
ATOM 1322 O O . ASP A 1 167 ? 16.165 -6.236 3.321 1.00 88.62 167 ASP A O 1
ATOM 1326 N N . GLN A 1 168 ? 14.126 -7.161 3.118 1.00 83.19 168 GLN A N 1
ATOM 1327 C CA . GLN A 1 168 ? 14.289 -7.746 1.794 1.00 83.19 168 GLN A CA 1
ATOM 1328 C C . GLN A 1 168 ? 12.996 -7.581 0.974 1.00 83.19 168 GLN A C 1
ATOM 1330 O O . GLN A 1 168 ? 11.926 -7.387 1.563 1.00 83.19 168 GLN A O 1
ATOM 1335 N N . PRO A 1 169 ? 13.063 -7.661 -0.367 1.00 81.00 169 PRO A N 1
ATOM 1336 C CA . PRO A 1 169 ? 11.877 -7.706 -1.222 1.00 81.00 169 PRO A CA 1
ATOM 1337 C C . PRO A 1 169 ? 11.078 -8.998 -1.016 1.00 81.00 169 PRO A C 1
ATOM 1339 O O . PRO A 1 169 ? 11.642 -10.024 -0.627 1.00 81.00 169 PRO A O 1
ATOM 1342 N N . GLY A 1 170 ? 9.786 -8.974 -1.341 1.00 77.00 170 GLY A N 1
ATOM 1343 C CA . GLY A 1 170 ? 8.899 -10.119 -1.177 1.00 77.00 170 GLY A CA 1
ATOM 1344 C C . GLY A 1 170 ? 8.327 -10.178 0.233 1.00 77.00 170 GLY A C 1
ATOM 1345 O O . GLY A 1 170 ? 8.794 -10.930 1.093 1.00 77.00 170 GLY A O 1
ATOM 1346 N N . LEU A 1 171 ? 7.289 -9.378 0.468 1.00 79.12 171 LEU A N 1
ATOM 1347 C CA . LEU A 1 171 ? 6.570 -9.368 1.738 1.00 79.12 171 LEU A CA 1
ATOM 1348 C C . LEU A 1 171 ? 6.018 -10.743 2.099 1.00 79.12 171 LEU A C 1
ATOM 1350 O O . LEU A 1 171 ? 5.250 -11.357 1.359 1.00 79.12 171 LEU A O 1
ATOM 1354 N N . LYS A 1 172 ? 6.332 -11.178 3.317 1.00 78.44 172 LYS A N 1
ATOM 1355 C CA . LYS A 1 172 ? 5.662 -12.297 3.966 1.00 78.44 172 LYS A CA 1
ATOM 1356 C C . LYS A 1 172 ? 4.879 -11.769 5.152 1.00 78.44 172 LYS A C 1
ATOM 1358 O O . LYS A 1 172 ? 5.450 -11.217 6.087 1.00 78.44 172 LYS A O 1
ATOM 1363 N N . MET A 1 173 ? 3.565 -11.950 5.116 1.00 79.75 173 MET A N 1
ATOM 1364 C CA . MET A 1 173 ? 2.722 -11.522 6.222 1.00 79.75 173 MET A CA 1
ATOM 1365 C C . MET A 1 173 ? 2.886 -12.476 7.407 1.00 79.75 173 MET A C 1
ATOM 1367 O O . MET A 1 173 ? 2.778 -13.697 7.270 1.00 79.75 173 MET A O 1
ATOM 1371 N N . ASN A 1 174 ? 3.146 -11.911 8.580 1.00 90.94 174 ASN A N 1
ATOM 1372 C CA . ASN A 1 174 ? 3.322 -12.675 9.803 1.00 90.94 174 ASN A CA 1
ATOM 1373 C C . ASN A 1 174 ? 1.984 -13.269 10.275 1.00 90.94 174 ASN A C 1
ATOM 1375 O O . ASN A 1 174 ? 0.943 -12.608 10.242 1.00 90.94 174 ASN A O 1
ATOM 1379 N N . ALA A 1 175 ? 2.001 -14.522 10.736 1.00 92.94 175 ALA A N 1
ATOM 1380 C CA . ALA A 1 175 ? 0.789 -15.236 11.139 1.00 92.94 175 ALA A CA 1
ATOM 1381 C C . ALA A 1 175 ? 0.040 -14.542 12.293 1.00 92.94 175 ALA A C 1
ATOM 1383 O O . ALA A 1 175 ? -1.189 -14.573 12.324 1.00 92.94 175 ALA A O 1
ATOM 1384 N N . LEU A 1 176 ? 0.758 -13.873 13.205 1.00 93.62 176 LEU A N 1
ATOM 1385 C CA . LEU A 1 176 ? 0.147 -13.108 14.297 1.00 93.62 176 LEU A CA 1
ATOM 1386 C C . LEU A 1 176 ? -0.630 -11.895 13.770 1.00 93.62 176 LEU A C 1
ATOM 1388 O O . LEU A 1 176 ? -1.723 -11.607 14.251 1.00 93.62 176 LEU A O 1
ATOM 1392 N N . VAL A 1 177 ? -0.094 -11.219 12.750 1.00 96.00 177 VAL A N 1
ATOM 1393 C CA . VAL A 1 177 ? -0.762 -10.089 12.086 1.00 96.00 177 VAL A CA 1
ATOM 1394 C C . VAL A 1 177 ? -2.041 -10.567 11.404 1.00 96.00 177 VAL A C 1
ATOM 1396 O O . VAL A 1 177 ? -3.104 -9.987 11.614 1.00 96.00 177 VAL A O 1
ATOM 1399 N N . MET A 1 178 ? -1.964 -11.673 10.658 1.00 96.25 178 MET A N 1
ATOM 1400 C CA . MET A 1 178 ? -3.125 -12.254 9.977 1.00 96.25 178 MET A CA 1
ATOM 1401 C C . MET A 1 178 ? -4.217 -12.703 10.952 1.00 96.25 178 MET A C 1
ATOM 1403 O O . MET A 1 178 ? -5.393 -12.435 10.713 1.00 96.25 178 MET A O 1
ATOM 1407 N N . ALA A 1 179 ? -3.846 -13.331 12.071 1.00 96.56 179 ALA A N 1
ATOM 1408 C CA . ALA A 1 179 ? -4.801 -13.728 13.104 1.00 96.56 179 ALA A CA 1
ATOM 1409 C C . ALA A 1 179 ? -5.536 -12.517 13.704 1.00 96.56 179 ALA A C 1
ATOM 1411 O O . ALA A 1 179 ? -6.741 -12.579 13.953 1.00 96.56 179 ALA A O 1
ATOM 1412 N N . GLN A 1 180 ? -4.833 -11.398 13.896 1.00 97.88 180 GLN A N 1
ATOM 1413 C CA . GLN A 1 180 ? -5.431 -10.182 14.434 1.00 97.88 180 GLN A CA 1
ATOM 1414 C C . GLN A 1 180 ? -6.355 -9.485 13.418 1.00 97.88 180 GLN A C 1
ATOM 1416 O O . GLN A 1 180 ? -7.431 -9.022 13.800 1.00 97.88 180 GLN A O 1
ATOM 1421 N N . ILE A 1 181 ? -5.982 -9.461 12.133 1.00 98.25 181 ILE A N 1
ATOM 1422 C CA . ILE A 1 181 ? -6.844 -8.963 11.047 1.00 98.25 181 ILE A CA 1
ATOM 1423 C C . ILE A 1 181 ? -8.132 -9.786 10.964 1.00 98.25 181 ILE A C 1
ATOM 1425 O O . ILE A 1 181 ? -9.220 -9.215 10.903 1.00 98.25 181 ILE A O 1
ATOM 1429 N N . GLU A 1 182 ? -8.031 -11.116 11.011 1.00 98.06 182 GLU A N 1
ATOM 1430 C CA . GLU A 1 182 ? -9.206 -11.992 10.981 1.00 98.06 182 GLU A CA 1
ATOM 1431 C C . GLU A 1 182 ? -10.090 -11.795 12.221 1.00 98.06 182 GLU A C 1
ATOM 1433 O O . GLU A 1 182 ? -11.313 -11.710 12.105 1.00 98.06 182 GLU A O 1
ATOM 1438 N N . SER A 1 183 ? -9.487 -11.630 13.404 1.00 98.12 183 SER A N 1
ATOM 1439 C CA . SER A 1 183 ? -10.225 -11.298 14.627 1.00 98.12 183 SER A CA 1
ATOM 1440 C C . SER A 1 183 ? -10.997 -9.980 14.498 1.00 98.12 183 SER A C 1
ATOM 1442 O O . SER A 1 183 ? -12.151 -9.893 14.918 1.00 98.12 183 SER A O 1
ATOM 1444 N N . ASP A 1 184 ? -10.403 -8.954 13.888 1.00 98.44 184 ASP A N 1
ATOM 1445 C CA . ASP A 1 184 ? -11.095 -7.689 13.644 1.00 98.44 184 ASP A CA 1
ATOM 1446 C C . ASP A 1 184 ? -12.194 -7.813 12.592 1.00 98.44 184 ASP A C 1
ATOM 1448 O O . ASP A 1 184 ? -13.263 -7.220 12.747 1.00 98.44 184 ASP A O 1
ATOM 1452 N N . ARG A 1 185 ? -11.977 -8.613 11.546 1.00 98.12 185 ARG A N 1
ATOM 1453 C CA . ARG A 1 185 ? -13.008 -8.899 10.543 1.00 98.12 185 ARG A CA 1
ATOM 1454 C C . ARG A 1 185 ? -14.246 -9.513 11.195 1.00 98.12 185 ARG A C 1
ATOM 1456 O O . ARG A 1 185 ? -15.367 -9.078 10.937 1.00 98.12 185 ARG A O 1
ATOM 1463 N N . GLN A 1 186 ? -14.046 -10.450 12.122 1.00 97.62 186 GLN A N 1
ATOM 1464 C CA . GLN A 1 186 ? -15.120 -11.047 12.926 1.00 97.62 186 GLN A CA 1
ATOM 1465 C C . GLN A 1 186 ? -15.811 -10.030 13.852 1.00 97.62 186 GLN A C 1
ATOM 1467 O O . GLN A 1 186 ? -16.983 -10.189 14.180 1.00 97.62 186 GLN A O 1
ATOM 1472 N N . GLN A 1 187 ? -15.124 -8.945 14.219 1.00 97.31 187 GLN A N 1
ATOM 1473 C CA . GLN A 1 187 ? -15.669 -7.807 14.973 1.00 97.31 187 GLN A CA 1
ATOM 1474 C C . GLN A 1 187 ? -16.266 -6.706 14.072 1.00 97.31 187 GLN A C 1
ATOM 1476 O O . GLN A 1 187 ? -16.465 -5.564 14.509 1.00 97.31 187 GLN A O 1
ATOM 1481 N N . GLY A 1 188 ? -16.541 -7.031 12.807 1.00 97.38 188 GLY A N 1
ATOM 1482 C CA . GLY A 1 188 ? -17.235 -6.162 11.861 1.00 97.38 188 GLY A CA 1
ATOM 1483 C C . GLY A 1 188 ? -16.352 -5.120 11.180 1.00 97.38 188 GLY A C 1
ATOM 1484 O O . GLY A 1 188 ? -16.883 -4.163 10.623 1.00 97.38 188 GLY A O 1
ATOM 1485 N N . TRP A 1 189 ? -15.026 -5.256 11.234 1.00 98.62 189 TRP A N 1
ATOM 1486 C CA . TRP A 1 189 ? -14.141 -4.440 10.404 1.00 98.62 189 TRP A CA 1
ATOM 1487 C C . TRP A 1 189 ? -14.106 -4.958 8.963 1.00 98.62 189 TRP A C 1
ATOM 1489 O O . TRP A 1 189 ? -14.023 -6.159 8.718 1.00 98.62 189 TRP A O 1
ATOM 1499 N N . THR A 1 190 ? -14.104 -4.042 8.000 1.00 98.69 190 THR A N 1
ATOM 1500 C CA . THR A 1 190 ? -13.909 -4.355 6.581 1.00 98.69 190 THR A CA 1
ATOM 1501 C C . THR A 1 190 ? -12.436 -4.207 6.225 1.00 98.69 190 THR A C 1
ATOM 1503 O O . THR A 1 190 ? -11.853 -3.157 6.504 1.00 98.69 190 THR A O 1
ATOM 1506 N N . VAL A 1 191 ? -11.844 -5.207 5.565 1.00 98.69 191 VAL A N 1
ATOM 1507 C CA . VAL A 1 191 ? -10.490 -5.110 4.993 1.00 98.69 191 VAL A CA 1
ATOM 1508 C C . VAL A 1 191 ? -10.566 -4.306 3.695 1.00 98.69 191 VAL A C 1
ATOM 1510 O O . VAL A 1 191 ? -10.845 -4.829 2.618 1.00 98.69 191 VAL A O 1
ATOM 1513 N N . TRP A 1 192 ? -10.382 -2.994 3.815 1.00 98.75 192 TRP A N 1
ATOM 1514 C CA . TRP A 1 192 ? -10.641 -2.057 2.729 1.00 98.75 192 TRP A CA 1
ATOM 1515 C C . TRP A 1 192 ? -9.533 -2.055 1.680 1.00 98.75 192 TRP A C 1
ATOM 1517 O O . TRP A 1 192 ? -9.829 -2.070 0.488 1.00 98.75 192 TRP A O 1
ATOM 1527 N N . ALA A 1 193 ? -8.272 -2.056 2.100 1.00 98.75 193 ALA A N 1
ATOM 1528 C CA . ALA A 1 193 ? -7.154 -2.047 1.169 1.00 98.75 193 ALA A CA 1
ATOM 1529 C C . ALA A 1 193 ? -5.951 -2.820 1.705 1.00 98.75 193 ALA A C 1
ATOM 1531 O O . ALA A 1 193 ? -5.731 -2.886 2.915 1.00 98.75 193 ALA A O 1
ATOM 1532 N N . HIS A 1 194 ? -5.164 -3.368 0.787 1.00 98.50 194 HIS A N 1
ATOM 1533 C CA . HIS A 1 194 ? -3.794 -3.784 1.033 1.00 98.50 194 HIS A CA 1
ATOM 1534 C C . HIS A 1 194 ? -2.892 -2.8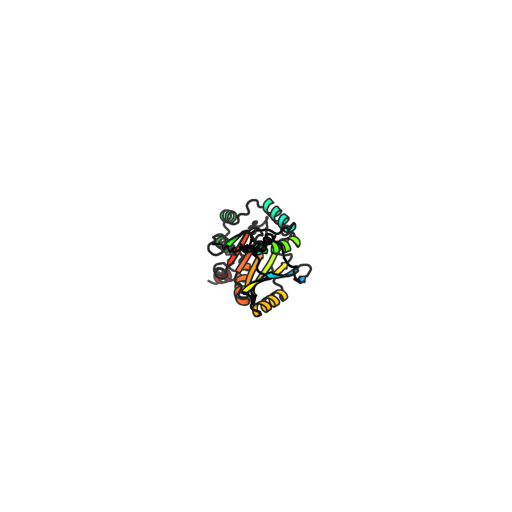61 0.225 1.00 98.50 194 HIS A C 1
ATOM 1536 O O . HIS A 1 194 ? -2.988 -2.847 -0.998 1.00 98.50 194 HIS A O 1
ATOM 1542 N N . LEU A 1 195 ? -2.066 -2.080 0.910 1.00 98.44 195 LEU A N 1
ATOM 1543 C CA . LEU A 1 195 ? -1.091 -1.174 0.322 1.00 98.44 195 LEU A CA 1
ATOM 1544 C C . LEU A 1 195 ? 0.301 -1.781 0.433 1.00 98.44 195 LEU A C 1
ATOM 1546 O O . LEU A 1 195 ? 0.703 -2.144 1.533 1.00 98.44 195 LEU A O 1
ATOM 1550 N N . HIS A 1 196 ? 1.071 -1.802 -0.648 1.00 97.38 196 HIS A N 1
ATOM 1551 C CA . HIS A 1 196 ? 2.506 -2.079 -0.581 1.00 97.38 196 HIS A CA 1
ATOM 1552 C C . HIS A 1 196 ? 3.304 -1.161 -1.499 1.00 97.38 196 HIS A C 1
ATOM 1554 O O . HIS A 1 196 ? 2.739 -0.499 -2.374 1.00 97.38 196 HIS A O 1
ATOM 1560 N N . ASN A 1 197 ? 4.619 -1.098 -1.284 1.00 95.56 197 ASN A N 1
ATOM 1561 C CA . ASN A 1 197 ? 5.506 -0.339 -2.157 1.00 95.56 197 ASN A CA 1
ATOM 1562 C C . ASN A 1 197 ? 6.212 -1.211 -3.196 1.00 95.56 197 ASN A C 1
ATOM 1564 O O . ASN A 1 197 ? 6.619 -2.333 -2.912 1.00 95.56 197 ASN A O 1
ATOM 1568 N N . HIS A 1 198 ? 6.461 -0.626 -4.363 1.00 92.25 198 HIS A N 1
ATOM 1569 C CA . HIS A 1 198 ? 7.453 -1.100 -5.318 1.00 92.25 198 HIS A CA 1
ATOM 1570 C C . HIS A 1 198 ? 8.772 -0.351 -5.127 1.00 92.25 198 HIS A C 1
ATOM 1572 O O . HIS A 1 198 ? 8.804 0.823 -4.754 1.00 92.25 198 HIS A O 1
ATOM 1578 N N . ASN A 1 199 ? 9.879 -1.058 -5.338 1.00 85.44 199 ASN A N 1
ATOM 1579 C CA . ASN A 1 199 ? 11.226 -0.526 -5.159 1.00 85.44 199 ASN A CA 1
ATOM 1580 C C . ASN A 1 199 ? 11.799 0.008 -6.468 1.00 85.44 199 ASN A C 1
ATOM 1582 O O . ASN A 1 199 ? 11.619 -0.600 -7.524 1.00 85.44 199 ASN A O 1
ATOM 1586 N N . PHE A 1 200 ? 12.558 1.102 -6.383 1.00 81.88 200 PHE A N 1
ATOM 1587 C CA . PHE A 1 200 ? 13.372 1.571 -7.501 1.00 81.88 200 PHE A CA 1
ATOM 1588 C C . PHE A 1 200 ? 14.596 0.674 -7.624 1.00 81.88 200 PHE A C 1
ATOM 1590 O O . PHE A 1 200 ? 15.370 0.524 -6.678 1.00 81.88 200 PHE A O 1
ATOM 1597 N N . PHE A 1 201 ? 14.773 0.094 -8.806 1.00 77.44 201 PHE A N 1
ATOM 1598 C CA . PHE A 1 201 ? 15.954 -0.679 -9.160 1.00 77.44 201 PHE A CA 1
ATOM 1599 C C . PHE A 1 201 ? 16.624 -0.020 -10.371 1.00 77.44 201 PHE A C 1
ATOM 1601 O O . PHE A 1 201 ? 16.401 -0.477 -11.491 1.00 77.44 201 PHE A O 1
ATOM 1608 N N . PRO A 1 202 ? 17.436 1.037 -10.176 1.00 66.69 202 PRO A N 1
ATOM 1609 C CA . PRO A 1 202 ? 18.009 1.833 -11.268 1.00 66.69 202 PRO A CA 1
ATOM 1610 C C . PRO A 1 202 ? 18.746 1.011 -12.338 1.00 66.69 202 PRO A C 1
ATOM 1612 O O . PRO A 1 202 ? 18.802 1.406 -13.496 1.00 66.69 202 PRO A O 1
ATOM 1615 N N . GLU A 1 203 ? 19.284 -0.150 -11.956 1.00 69.38 203 GLU A N 1
ATOM 1616 C CA . GLU A 1 203 ? 20.039 -1.053 -12.832 1.00 69.38 203 GLU A CA 1
ATOM 1617 C C . GLU A 1 203 ? 19.186 -2.156 -13.497 1.00 69.38 203 GLU A C 1
ATOM 1619 O O . GLU A 1 203 ? 19.723 -2.999 -14.215 1.00 69.38 203 GLU A O 1
ATOM 1624 N N . LYS A 1 204 ? 17.867 -2.208 -13.258 1.00 68.19 204 LYS A N 1
ATOM 1625 C CA . LYS A 1 204 ? 16.965 -3.240 -13.807 1.00 68.19 204 LYS A CA 1
ATOM 1626 C C . LYS A 1 204 ? 16.085 -2.705 -14.938 1.00 68.19 204 LYS A C 1
ATOM 1628 O O . LYS A 1 204 ? 15.989 -1.508 -15.169 1.00 68.19 204 LYS A O 1
ATOM 1633 N N . ALA A 1 205 ? 15.398 -3.629 -15.616 1.00 57.03 205 ALA A N 1
ATOM 1634 C CA . ALA A 1 205 ? 14.495 -3.351 -16.736 1.00 57.03 205 ALA A CA 1
ATOM 1635 C C . ALA A 1 205 ? 13.307 -2.429 -16.390 1.00 57.03 205 ALA A C 1
ATOM 1637 O O . ALA A 1 205 ? 12.750 -1.813 -17.291 1.00 57.03 205 ALA A O 1
ATOM 1638 N N . ASP A 1 206 ? 12.932 -2.320 -15.112 1.00 65.94 206 ASP A N 1
ATOM 1639 C CA . ASP A 1 206 ? 11.978 -1.321 -14.619 1.00 65.94 206 ASP A CA 1
ATOM 1640 C C . ASP A 1 206 ? 12.636 -0.481 -13.519 1.00 65.94 206 ASP A C 1
ATOM 1642 O O . ASP A 1 206 ? 12.500 -0.784 -12.328 1.00 65.94 206 ASP A O 1
ATOM 1646 N N . PRO A 1 207 ? 13.394 0.558 -13.896 1.00 66.38 207 PRO A N 1
ATOM 1647 C CA . PRO A 1 207 ? 14.069 1.387 -12.919 1.00 66.38 207 PRO A CA 1
ATOM 1648 C C . PRO A 1 207 ? 13.123 2.367 -12.223 1.00 66.38 207 PRO A C 1
ATOM 1650 O O . PRO A 1 207 ? 13.523 2.935 -11.217 1.00 66.38 207 PRO A O 1
ATOM 1653 N N . TYR A 1 208 ? 11.877 2.524 -12.690 1.00 69.38 208 TYR A N 1
ATOM 1654 C CA . TYR A 1 208 ? 10.915 3.540 -12.237 1.00 69.38 208 TYR A CA 1
ATOM 1655 C C . TYR A 1 208 ? 9.982 3.048 -11.132 1.00 69.38 208 TYR A C 1
ATOM 1657 O O . TYR A 1 208 ? 9.097 3.795 -10.703 1.00 69.38 208 TYR A O 1
ATOM 1665 N N . ALA A 1 209 ? 10.168 1.800 -10.688 1.00 81.06 209 ALA A N 1
ATOM 1666 C CA . ALA A 1 209 ? 9.322 1.174 -9.683 1.00 81.06 209 ALA A CA 1
ATOM 1667 C C . ALA A 1 209 ? 7.841 1.317 -10.050 1.00 81.06 209 ALA A C 1
ATOM 1669 O O . ALA A 1 209 ? 7.067 1.831 -9.248 1.00 81.06 209 ALA A O 1
ATOM 1670 N N . SER A 1 210 ? 7.457 0.965 -11.286 1.00 84.38 210 SER A N 1
ATOM 1671 C CA . SER A 1 210 ? 6.098 1.214 -11.778 1.00 84.38 210 SER A CA 1
ATOM 1672 C C . SER A 1 210 ? 5.051 0.794 -10.733 1.00 84.38 210 SER A C 1
ATOM 1674 O O . SER A 1 210 ? 5.092 -0.357 -10.286 1.00 84.38 210 SER A O 1
ATOM 1676 N N . PRO A 1 211 ? 4.098 1.671 -10.352 1.00 89.56 211 PRO A N 1
ATOM 1677 C CA . PRO A 1 211 ? 3.042 1.342 -9.394 1.00 89.56 211 PRO A CA 1
ATOM 1678 C C . PRO A 1 211 ? 1.989 0.390 -9.997 1.00 89.56 211 PRO A C 1
ATOM 1680 O O . PRO A 1 211 ? 0.834 0.393 -9.604 1.00 89.56 211 PRO A O 1
ATOM 1683 N N . SER A 1 212 ? 2.351 -0.423 -10.989 1.00 91.19 212 SER A N 1
ATOM 1684 C CA . SER A 1 212 ? 1.511 -1.498 -11.506 1.00 91.19 212 SER A CA 1
ATOM 1685 C C . SER A 1 212 ? 1.705 -2.753 -10.663 1.00 91.19 212 SER A C 1
ATOM 1687 O O . SER A 1 212 ? 2.855 -3.108 -10.425 1.00 91.19 212 SER A O 1
ATOM 1689 N N . PRO A 1 213 ? 0.642 -3.490 -10.306 1.00 93.81 213 PRO A N 1
ATOM 1690 C CA . PRO A 1 213 ? 0.784 -4.774 -9.635 1.00 93.81 213 PRO A CA 1
ATOM 1691 C C . PRO A 1 213 ? 1.506 -5.783 -10.536 1.00 93.81 213 PRO A C 1
ATOM 1693 O O . PRO A 1 213 ? 1.232 -5.867 -11.739 1.00 93.81 213 PRO A O 1
ATOM 1696 N N . SER A 1 214 ? 2.406 -6.555 -9.934 1.00 92.44 214 SER A N 1
ATOM 1697 C CA . SER A 1 214 ? 3.016 -7.733 -10.548 1.00 92.44 214 SER A CA 1
ATOM 1698 C C . SER A 1 214 ? 2.031 -8.901 -10.625 1.00 92.44 214 SER A C 1
ATOM 1700 O O . SER A 1 214 ? 0.964 -8.873 -10.003 1.00 92.44 214 SER A O 1
ATOM 1702 N N . LYS A 1 215 ? 2.388 -9.981 -11.329 1.00 93.50 215 LYS A N 1
ATOM 1703 C CA . LYS A 1 215 ? 1.599 -11.226 -11.297 1.00 93.50 215 LYS A CA 1
ATOM 1704 C C . LYS A 1 215 ? 1.426 -11.756 -9.875 1.00 93.50 215 LYS A C 1
ATOM 1706 O O . LYS A 1 215 ? 0.327 -12.164 -9.502 1.00 93.50 215 LYS A O 1
ATOM 1711 N N . THR A 1 216 ? 2.488 -11.708 -9.070 1.00 93.81 216 THR A N 1
ATOM 1712 C CA . THR A 1 216 ? 2.465 -12.148 -7.667 1.00 93.81 216 THR A CA 1
ATOM 1713 C C . THR A 1 216 ? 1.488 -11.315 -6.838 1.00 93.81 216 THR A C 1
ATOM 1715 O O . THR A 1 216 ? 0.732 -11.869 -6.040 1.00 93.81 216 THR A O 1
ATOM 1718 N N . ASP A 1 217 ? 1.442 -9.999 -7.061 1.00 95.69 217 ASP A N 1
ATOM 1719 C CA . ASP A 1 217 ? 0.518 -9.109 -6.347 1.00 95.69 217 ASP A CA 1
ATOM 1720 C C . ASP A 1 217 ? -0.941 -9.421 -6.682 1.00 95.69 217 ASP A C 1
ATOM 1722 O O . ASP A 1 217 ? -1.805 -9.410 -5.804 1.00 95.69 217 ASP A O 1
ATOM 1726 N N . ILE A 1 218 ? -1.223 -9.740 -7.947 1.00 96.94 218 ILE A N 1
ATOM 1727 C CA . ILE A 1 218 ? -2.566 -10.110 -8.400 1.00 96.94 218 ILE A CA 1
ATOM 1728 C C . ILE A 1 218 ? -3.006 -11.441 -7.802 1.00 96.94 218 ILE A C 1
ATOM 1730 O O . ILE A 1 218 ? -4.144 -11.558 -7.342 1.00 96.94 218 ILE A O 1
ATOM 1734 N N . GLU A 1 219 ? -2.123 -12.434 -7.744 1.00 95.62 219 GLU A N 1
ATOM 1735 C CA . GLU A 1 219 ? -2.424 -13.695 -7.065 1.00 95.62 219 GLU A CA 1
ATOM 1736 C C . GLU A 1 219 ? -2.690 -13.497 -5.579 1.00 95.62 219 GLU A C 1
ATOM 1738 O O . GLU A 1 219 ? -3.691 -13.994 -5.053 1.00 95.62 219 GLU A O 1
ATOM 1743 N N . PHE A 1 220 ? -1.840 -12.715 -4.916 1.00 95.62 220 PHE A N 1
ATOM 1744 C CA . PHE A 1 220 ? -2.029 -12.363 -3.520 1.00 95.62 220 PHE A CA 1
ATOM 1745 C C . PHE A 1 220 ? -3.376 -11.663 -3.301 1.00 95.62 220 PHE A C 1
ATOM 1747 O O . PHE A 1 220 ? -4.145 -12.066 -2.429 1.00 95.62 220 PHE A O 1
ATOM 1754 N N . ALA A 1 221 ? -3.717 -10.670 -4.124 1.00 97.38 221 ALA A N 1
ATOM 1755 C CA . ALA A 1 221 ? -4.974 -9.937 -4.020 1.00 97.38 221 ALA A CA 1
ATOM 1756 C C . ALA A 1 221 ? -6.200 -10.826 -4.280 1.00 97.38 221 ALA A C 1
ATOM 1758 O O . ALA A 1 221 ? -7.198 -10.719 -3.564 1.00 97.38 221 ALA A O 1
ATOM 1759 N N . ARG A 1 222 ? -6.132 -11.752 -5.248 1.00 97.62 222 ARG A N 1
ATOM 1760 C CA . ARG A 1 222 ? -7.190 -12.746 -5.511 1.00 97.62 222 ARG A CA 1
ATOM 1761 C C . ARG A 1 222 ? -7.377 -13.690 -4.318 1.00 97.62 222 ARG A C 1
ATOM 1763 O O . ARG A 1 222 ? -8.514 -13.911 -3.901 1.00 97.62 222 ARG A O 1
ATOM 1770 N N . MET A 1 223 ? -6.290 -14.187 -3.728 1.00 96.25 223 MET A N 1
ATOM 1771 C CA . MET A 1 223 ? -6.337 -15.003 -2.510 1.00 96.25 223 MET A CA 1
ATOM 1772 C C . MET A 1 223 ? -6.928 -14.211 -1.332 1.00 96.25 223 MET A C 1
ATOM 1774 O O . MET A 1 223 ? -7.828 -14.700 -0.653 1.00 96.25 223 MET A O 1
ATOM 1778 N N . MET A 1 224 ? -6.477 -12.974 -1.105 1.00 97.25 224 MET A N 1
ATOM 1779 C CA . MET A 1 224 ? -6.969 -12.117 -0.018 1.00 97.25 224 MET A CA 1
ATOM 1780 C C . MET A 1 224 ? -8.426 -11.688 -0.209 1.00 97.25 224 MET A C 1
ATOM 1782 O O . MET A 1 224 ? -9.167 -11.550 0.764 1.00 97.25 224 MET A O 1
ATOM 1786 N N . LYS A 1 225 ? -8.889 -11.528 -1.450 1.00 97.62 225 LYS A N 1
ATOM 1787 C CA . LYS A 1 225 ? -10.313 -11.341 -1.755 1.00 97.62 225 LYS A CA 1
ATOM 1788 C C . LYS A 1 225 ? -11.138 -12.541 -1.287 1.00 97.62 225 LYS A C 1
ATOM 1790 O O . LYS A 1 225 ? -12.206 -12.352 -0.716 1.00 97.62 225 LYS A O 1
ATOM 1795 N N . GLN A 1 226 ? -10.650 -13.761 -1.504 1.00 96.94 226 GLN A N 1
ATOM 1796 C CA . GLN A 1 226 ? -11.353 -14.979 -1.094 1.00 96.94 226 GLN A CA 1
ATOM 1797 C C . GLN A 1 226 ? -11.331 -15.185 0.426 1.00 96.94 226 GLN A C 1
ATOM 1799 O O . GLN A 1 226 ? -12.355 -15.546 1.001 1.00 96.94 226 GLN A O 1
ATOM 1804 N N . SER A 1 227 ? -10.191 -14.953 1.082 1.00 95.75 227 SER A N 1
ATOM 1805 C CA . SER A 1 227 ? -10.025 -15.242 2.513 1.00 95.75 227 SER A CA 1
ATOM 1806 C C . SER A 1 227 ? -10.483 -14.108 3.433 1.00 95.75 227 SER A C 1
ATOM 1808 O O . SER A 1 227 ? -11.062 -14.375 4.483 1.00 95.75 227 SER A O 1
ATOM 1810 N N . LEU A 1 228 ? -10.251 -12.852 3.045 1.00 96.88 228 LE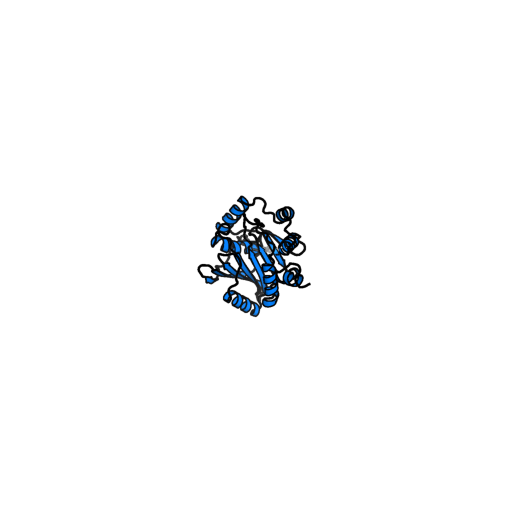U A N 1
ATOM 1811 C CA . LEU A 1 228 ? -10.473 -11.669 3.882 1.00 96.88 228 LEU A CA 1
ATOM 1812 C C . LEU A 1 228 ? -11.487 -10.673 3.306 1.00 96.88 228 LEU A C 1
ATOM 1814 O O . LEU A 1 228 ? -11.735 -9.642 3.931 1.00 96.88 228 LEU A O 1
ATOM 1818 N N . ALA A 1 229 ? -12.083 -10.965 2.145 1.00 97.69 229 ALA A N 1
ATOM 1819 C CA . ALA A 1 229 ? -12.953 -10.035 1.421 1.00 97.69 229 ALA A CA 1
ATOM 1820 C C . ALA A 1 229 ? -12.272 -8.683 1.120 1.00 97.69 229 ALA A C 1
ATOM 1822 O O . ALA A 1 229 ? -12.904 -7.632 1.213 1.00 97.69 229 ALA A O 1
ATOM 1823 N N . LEU A 1 230 ? -10.979 -8.717 0.765 1.00 98.62 230 LEU A N 1
ATOM 1824 C CA . LEU A 1 230 ? -10.201 -7.535 0.386 1.00 98.62 230 LEU A CA 1
ATOM 1825 C C . LEU A 1 230 ? -10.899 -6.721 -0.718 1.00 98.62 230 LEU A C 1
ATOM 1827 O O . LEU A 1 230 ? -11.164 -7.244 -1.801 1.00 98.62 230 LEU A O 1
ATOM 1831 N N . GLU A 1 231 ? -11.144 -5.432 -0.464 1.00 98.69 231 GLU A N 1
ATOM 1832 C CA . GLU A 1 231 ? -11.848 -4.566 -1.421 1.00 98.69 231 GLU A CA 1
ATOM 1833 C C . GLU A 1 231 ? -10.925 -3.879 -2.437 1.00 98.69 231 GLU A C 1
ATOM 1835 O O . GLU A 1 231 ? -11.379 -3.574 -3.540 1.00 98.69 231 GLU A O 1
ATOM 1840 N N . ASN A 1 232 ? -9.659 -3.614 -2.092 1.00 98.56 232 ASN A N 1
ATOM 1841 C CA . ASN A 1 232 ? -8.722 -2.884 -2.951 1.00 98.56 232 ASN A CA 1
ATOM 1842 C C . ASN A 1 232 ? -7.275 -3.373 -2.786 1.00 98.56 232 ASN A C 1
ATOM 1844 O O . ASN A 1 232 ? -6.855 -3.748 -1.692 1.00 98.56 232 ASN A O 1
ATOM 1848 N N . LEU A 1 233 ? -6.504 -3.300 -3.868 1.00 98.44 233 LEU A N 1
ATOM 1849 C CA . LEU A 1 233 ? -5.048 -3.431 -3.874 1.00 98.44 233 LEU A CA 1
ATOM 1850 C C . LEU A 1 233 ? -4.448 -2.073 -4.234 1.00 98.44 233 LEU A C 1
ATOM 1852 O O . LEU A 1 233 ? -4.814 -1.501 -5.260 1.00 98.44 233 LEU A O 1
ATOM 1856 N N . TRP A 1 234 ? -3.553 -1.557 -3.399 1.00 98.38 234 TRP A N 1
ATOM 1857 C CA . TRP A 1 234 ? -2.849 -0.303 -3.632 1.00 98.38 234 TRP A CA 1
ATOM 1858 C C . TRP A 1 234 ? -1.356 -0.566 -3.796 1.00 98.38 234 TRP A C 1
ATOM 1860 O O . TRP A 1 234 ? -0.749 -1.240 -2.966 1.00 98.38 234 TRP A O 1
ATOM 1870 N N . VAL A 1 235 ? -0.766 -0.019 -4.853 1.00 97.06 235 VAL A N 1
ATOM 1871 C CA . VAL A 1 235 ? 0.662 -0.180 -5.141 1.00 97.06 235 VAL A CA 1
ATOM 1872 C C . VAL A 1 235 ? 1.275 1.199 -5.274 1.00 97.06 235 VAL A C 1
ATOM 1874 O O . VAL A 1 235 ? 0.917 1.948 -6.180 1.00 97.06 235 VAL A O 1
ATOM 1877 N N . THR A 1 236 ? 2.175 1.553 -4.362 1.00 96.31 236 THR A N 1
ATOM 1878 C CA . THR A 1 236 ? 2.841 2.858 -4.369 1.00 96.31 236 THR A CA 1
ATOM 1879 C C . THR A 1 236 ? 4.292 2.740 -4.800 1.00 96.31 236 THR A C 1
ATOM 1881 O O . THR A 1 236 ? 4.984 1.789 -4.454 1.00 96.31 236 THR A O 1
ATOM 1884 N N . ASN A 1 237 ? 4.794 3.738 -5.513 1.00 93.12 237 ASN A N 1
ATOM 1885 C CA . ASN A 1 237 ? 6.232 3.907 -5.720 1.00 93.12 237 ASN A CA 1
ATOM 1886 C C . ASN A 1 237 ? 6.802 5.048 -4.867 1.00 93.12 237 ASN A C 1
ATOM 1888 O O . ASN A 1 237 ? 7.912 5.517 -5.090 1.00 93.12 237 ASN A O 1
ATOM 1892 N N . GLY A 1 238 ? 6.024 5.551 -3.907 1.00 94.44 238 GLY A N 1
ATOM 1893 C CA . GLY A 1 238 ? 6.412 6.680 -3.070 1.00 94.44 238 GLY A CA 1
ATOM 1894 C C . GLY A 1 238 ? 6.274 8.050 -3.722 1.00 94.44 238 GLY A C 1
ATOM 1895 O O . GLY A 1 238 ? 6.619 9.048 -3.086 1.00 94.44 238 GLY A O 1
ATOM 1896 N N . PHE A 1 239 ? 5.751 8.117 -4.948 1.00 94.44 239 PHE A N 1
ATOM 1897 C CA . PHE A 1 239 ? 5.325 9.344 -5.628 1.00 94.44 239 PHE A CA 1
ATOM 1898 C C . PHE A 1 239 ? 3.867 9.258 -6.048 1.00 94.44 239 PHE A C 1
ATOM 1900 O O . PHE A 1 239 ? 3.091 10.161 -5.739 1.00 94.44 239 PHE A O 1
ATOM 1907 N N . HIS A 1 240 ? 3.520 8.151 -6.689 1.00 94.00 240 HIS A N 1
ATOM 1908 C CA . HIS A 1 240 ? 2.188 7.827 -7.152 1.00 94.00 240 HIS A CA 1
ATOM 1909 C C . HIS A 1 240 ? 1.755 6.484 -6.578 1.00 94.00 240 HIS A C 1
ATOM 1911 O O . HIS A 1 240 ? 2.584 5.603 -6.328 1.00 94.00 240 HIS A O 1
ATOM 1917 N N . THR A 1 241 ? 0.449 6.336 -6.415 1.00 96.31 241 THR A N 1
ATOM 1918 C CA . THR A 1 241 ? -0.185 5.105 -5.970 1.00 96.31 241 THR A CA 1
ATOM 1919 C C . THR A 1 241 ? -1.238 4.703 -6.985 1.00 96.31 241 THR A C 1
ATOM 1921 O O . THR A 1 241 ? -2.080 5.506 -7.390 1.00 96.31 241 THR A O 1
ATOM 1924 N N . LEU A 1 242 ? -1.177 3.451 -7.425 1.00 96.19 242 LEU A N 1
ATOM 1925 C CA . LEU A 1 242 ? -2.259 2.839 -8.172 1.00 96.19 242 LEU A CA 1
ATOM 1926 C C . LEU A 1 242 ? -3.264 2.253 -7.189 1.00 96.19 242 LEU A C 1
ATOM 1928 O O . LEU A 1 242 ? -2.919 1.379 -6.399 1.00 96.19 242 LEU A O 1
ATOM 1932 N N . HIS A 1 243 ? -4.514 2.675 -7.294 1.00 97.38 243 HIS A N 1
ATOM 1933 C CA . HIS A 1 243 ? -5.643 2.114 -6.574 1.00 97.38 243 HIS A CA 1
ATOM 1934 C C . HIS A 1 243 ? -6.423 1.178 -7.497 1.00 97.38 243 HIS A C 1
ATOM 1936 O O . HIS A 1 243 ? -7.111 1.618 -8.425 1.00 97.38 243 HIS A O 1
ATOM 1942 N N . LEU A 1 244 ? -6.315 -0.126 -7.239 1.00 97.88 244 LEU A N 1
ATOM 1943 C CA . LEU A 1 244 ? -6.991 -1.173 -7.994 1.00 97.88 244 LEU A CA 1
ATOM 1944 C C . LEU A 1 244 ? -8.184 -1.731 -7.195 1.00 97.88 244 LEU A C 1
ATOM 1946 O O . LEU A 1 244 ? -7.977 -2.389 -6.170 1.00 97.88 244 LEU A O 1
ATOM 1950 N N . PRO A 1 245 ? -9.431 -1.524 -7.648 1.00 98.00 245 PRO A N 1
ATOM 1951 C CA . PRO A 1 245 ? -10.603 -2.074 -6.978 1.00 98.00 245 PRO A CA 1
ATOM 1952 C C . PRO A 1 245 ? -10.753 -3.583 -7.237 1.00 98.00 245 PRO A C 1
ATOM 1954 O O . PRO A 1 245 ? -10.413 -4.089 -8.309 1.00 98.00 245 PRO A O 1
ATOM 1957 N N . GLN A 1 246 ? -11.330 -4.323 -6.284 1.00 97.50 246 GLN A N 1
ATOM 1958 C CA . GLN A 1 246 ? -11.448 -5.792 -6.346 1.00 97.50 246 GLN A CA 1
ATOM 1959 C C . GLN A 1 246 ? -12.214 -6.346 -7.560 1.00 97.50 246 GLN A C 1
ATOM 1961 O O . GLN A 1 246 ? -12.102 -7.536 -7.883 1.00 97.50 246 GLN A O 1
ATOM 1966 N N . GLN A 1 247 ? -13.043 -5.524 -8.211 1.00 97.25 247 GLN A N 1
ATOM 1967 C CA . GLN A 1 247 ? -13.767 -5.896 -9.428 1.00 97.25 247 GLN A CA 1
ATOM 1968 C C . GLN A 1 247 ? -12.815 -6.038 -10.621 1.00 97.25 247 GLN A C 1
ATOM 1970 O O . GLN A 1 247 ? -13.107 -6.795 -11.542 1.00 97.25 247 GLN A O 1
ATOM 1975 N N . ALA A 1 248 ? -11.665 -5.364 -10.582 1.00 97.25 248 ALA A N 1
ATOM 1976 C CA . ALA A 1 248 ? -10.672 -5.386 -11.643 1.00 97.25 248 ALA A CA 1
ATOM 1977 C C . ALA A 1 248 ? -9.610 -6.488 -11.473 1.00 97.25 248 ALA A C 1
ATOM 1979 O O . ALA A 1 248 ? -8.901 -6.773 -12.429 1.00 97.25 248 ALA A O 1
ATOM 1980 N N . PHE A 1 249 ? -9.518 -7.172 -10.322 1.00 97.25 249 PHE A N 1
ATOM 1981 C CA . PHE A 1 249 ? -8.481 -8.199 -10.080 1.00 97.25 249 PHE A CA 1
ATOM 1982 C C . PHE A 1 249 ? -8.469 -9.339 -11.111 1.00 97.25 249 PHE A C 1
ATOM 1984 O O . PHE A 1 249 ? -7.423 -9.923 -11.377 1.00 97.25 249 PHE A O 1
ATOM 1991 N N . ALA A 1 250 ? -9.628 -9.676 -11.682 1.00 95.94 250 ALA A N 1
ATOM 1992 C CA . ALA A 1 250 ? -9.746 -10.722 -12.699 1.00 95.94 250 ALA A CA 1
ATOM 1993 C C . ALA A 1 250 ? -9.277 -10.270 -14.093 1.00 95.94 250 ALA A C 1
ATOM 1995 O O . ALA A 1 250 ? -9.106 -11.103 -14.973 1.00 95.94 250 ALA A O 1
ATOM 1996 N N . LEU A 1 251 ? -9.102 -8.963 -14.304 1.00 95.12 251 LEU A N 1
ATOM 1997 C CA . LEU A 1 251 ? -8.651 -8.408 -15.580 1.00 95.12 251 LEU A CA 1
ATOM 1998 C C . LEU A 1 251 ? -7.128 -8.415 -15.706 1.00 95.12 251 LEU A C 1
ATOM 2000 O O . LEU A 1 251 ? -6.629 -8.355 -16.816 1.00 95.12 251 LEU A O 1
ATOM 2004 N N . PHE A 1 252 ? -6.405 -8.460 -14.589 1.00 94.94 252 PHE A N 1
ATOM 2005 C CA . PHE A 1 252 ? -4.946 -8.524 -14.555 1.00 94.94 252 PHE A CA 1
ATOM 2006 C C . PHE A 1 252 ? -4.479 -9.978 -14.529 1.00 94.94 252 PHE A C 1
ATOM 2008 O O . PHE A 1 252 ? -5.171 -10.815 -13.959 1.00 94.94 252 PHE A O 1
ATOM 2015 N N . HIS A 1 253 ? -3.305 -10.271 -15.083 1.00 94.75 253 HIS A N 1
ATOM 2016 C CA . HIS A 1 253 ? -2.705 -11.604 -15.088 1.00 94.75 253 HIS A CA 1
ATOM 2017 C C . HIS A 1 253 ? -2.025 -11.922 -13.747 1.00 94.75 253 HIS A C 1
ATOM 2019 O O . HIS A 1 253 ? -1.257 -11.107 -13.232 1.00 94.75 253 HIS A O 1
ATOM 2025 N N . GLY A 1 254 ? -2.278 -13.117 -13.211 1.00 93.88 254 GLY A N 1
ATOM 2026 C CA . GLY A 1 254 ? -1.485 -13.772 -12.162 1.00 93.88 254 GLY A CA 1
ATOM 2027 C C . GLY A 1 254 ? -0.661 -14.942 -12.723 1.00 93.88 254 GLY A C 1
ATOM 2028 O O . GLY A 1 254 ? -0.844 -15.322 -13.878 1.00 93.88 254 GLY A O 1
ATOM 2029 N N . HIS A 1 255 ? 0.232 -15.547 -11.930 1.00 90.25 255 HIS A N 1
ATOM 2030 C CA . HIS A 1 255 ? 1.047 -16.698 -12.387 1.00 90.25 255 HIS A CA 1
ATOM 2031 C C . HIS A 1 255 ? 0.195 -17.915 -12.783 1.00 90.25 255 HIS A C 1
ATOM 2033 O O . HIS A 1 255 ? 0.499 -18.618 -13.743 1.00 90.25 255 HIS A O 1
ATOM 2039 N N . SER A 1 256 ? -0.914 -18.131 -12.085 1.00 87.00 256 SER A N 1
ATOM 2040 C CA . SER A 1 256 ? -1.907 -19.181 -12.337 1.00 87.00 256 SER A CA 1
ATOM 2041 C C . SER A 1 256 ? -2.564 -19.096 -13.717 1.00 87.00 256 SER A C 1
ATOM 2043 O O . SER A 1 256 ? -3.032 -20.120 -14.214 1.00 87.00 256 SER A O 1
ATOM 2045 N N . ASP A 1 257 ? -2.558 -17.924 -14.357 1.00 85.12 257 ASP A N 1
ATOM 2046 C CA . ASP A 1 257 ? -3.142 -17.734 -15.688 1.00 85.12 257 ASP A CA 1
ATOM 2047 C C . ASP A 1 257 ? -2.203 -18.255 -16.802 1.00 85.12 257 ASP A C 1
ATOM 2049 O O . ASP A 1 257 ? -2.665 -18.623 -17.880 1.00 85.12 257 ASP A O 1
ATOM 2053 N N . GLU A 1 258 ? -0.891 -18.348 -16.546 1.00 70.88 258 GLU A N 1
ATOM 2054 C CA . GLU A 1 258 ? 0.095 -18.856 -17.517 1.00 70.88 258 GLU A CA 1
ATOM 2055 C C . GLU A 1 258 ? 0.174 -20.386 -17.520 1.00 70.88 258 GLU A C 1
ATOM 2057 O O . GLU A 1 258 ? 0.299 -20.994 -18.583 1.00 70.88 258 GLU A O 1
ATOM 2062 N N . ALA A 1 259 ? 0.009 -21.027 -16.357 1.00 66.00 259 ALA A N 1
ATOM 2063 C CA . ALA A 1 259 ? 0.004 -22.490 -16.247 1.00 66.00 259 ALA A CA 1
ATOM 2064 C C . ALA A 1 259 ? -1.101 -23.142 -17.101 1.00 66.00 259 ALA A C 1
ATOM 2066 O O . ALA A 1 259 ? -0.907 -24.219 -17.662 1.00 66.00 259 ALA A O 1
ATOM 2067 N N . GLN A 1 260 ? -2.240 -22.459 -17.251 1.00 60.88 260 GLN A N 1
ATOM 2068 C CA . GLN A 1 260 ? -3.377 -22.930 -18.046 1.00 60.88 260 GLN A CA 1
ATOM 2069 C C . GLN A 1 260 ? -3.160 -22.822 -19.563 1.00 60.88 260 GLN A C 1
ATOM 2071 O O . GLN A 1 260 ? -3.866 -23.485 -20.320 1.00 60.88 260 GLN A O 1
ATOM 2076 N N . GLN A 1 261 ? -2.203 -22.007 -20.021 1.00 55.88 261 GLN A N 1
ATOM 2077 C CA . GLN A 1 261 ? -1.906 -21.837 -21.449 1.00 55.88 261 GLN A CA 1
ATOM 2078 C C . GLN A 1 261 ? -0.932 -22.895 -21.974 1.00 55.88 261 GLN A C 1
ATOM 2080 O O . GLN A 1 261 ? -0.952 -23.206 -23.157 1.00 55.88 261 GLN A O 1
ATOM 2085 N N . THR A 1 262 ? -0.105 -23.478 -21.104 1.00 55.97 262 THR A N 1
ATOM 2086 C CA . THR A 1 262 ? 0.837 -24.552 -21.465 1.00 55.97 262 THR A CA 1
ATOM 2087 C C . THR A 1 262 ? 0.206 -25.942 -21.581 1.00 55.97 262 THR A C 1
ATOM 2089 O O . THR A 1 262 ? 0.867 -26.861 -22.059 1.00 55.97 262 THR A O 1
ATOM 2092 N N . GLU A 1 263 ? -1.044 -26.115 -21.147 1.00 50.31 263 GLU A N 1
ATOM 2093 C CA . GLU A 1 263 ? -1.774 -27.394 -21.201 1.00 50.31 263 GLU A CA 1
ATOM 2094 C C . GLU A 1 263 ? -2.781 -27.489 -22.368 1.00 50.31 263 GLU A C 1
ATOM 2096 O O . GLU A 1 263 ? -3.504 -28.482 -22.471 1.00 50.31 263 GLU A O 1
ATOM 2101 N N . GLN A 1 264 ? -2.829 -26.478 -23.245 1.00 44.97 264 GLN A N 1
ATOM 2102 C CA . GLN A 1 264 ? -3.643 -26.450 -24.471 1.00 44.97 264 GLN A CA 1
ATOM 2103 C C . GLN A 1 264 ? -2.767 -26.620 -25.712 1.00 44.97 264 GLN A C 1
ATOM 2105 O O . GLN A 1 264 ? -3.233 -27.304 -26.652 1.00 44.97 264 GLN A O 1
#

Sequence (264 aa):
MLKAILCLLFILLWGPKARALPSATPASESACRWTQNAQIIFKASHELHQIWQFSENPVFWSTLLPASASLAAFRQAVQTQIPELEPHAYALMHPPAEDGEAYNKRLALSSRVAHLEPMNCLEALLLSEQTARLPMLQAPSEFGAFILRRRNESGDMRYKVYFSTLDQPGLKMNALVMAQIESDRQQGWTVWAHLHNHNFFPEKADPYASPSPSKTDIEFARMMKQSLALENLWVTNGFHTLHLPQQAFALFHGHSDEAQQTEQ

Foldseek 3Di:
DDDDDDDDDDDPPPDDPPPPDPPPPPPPPDALDQPDDWDWPDDDPFKTKTKDKDFDDCQQFALHAHPFPLLVVLVVVLCVLPVDLPLLVVCVVQQDDPDLQSVLSCVLSVCPFKDKFWDGSNRNRLVSVVSVVDVCQVQPWKKKKFWKWDQDPVRTIMIMIMIMIGSHPDDDDDPSSVVVLVVVVVVVIARAEMEMEFGQDSPDPCNSSRQGDGLQQLVVLVVCCVVRVYQWYWYDNSTIIMTGGPVCSVVGHHPVVVVVVVVD

Secondary structure (DSSP, 8-state):
------------------------PPP----SS-SSPPEEEEE-SSEEEEEEEEE--GGGGSSPPP--HHHHHHHHHHHHH-S---HHHHHHHSPPPSSHHHHHHHHHTTTSSSEEEEPPHHHHHHHHHHHHH--TTTS---EEEEEEEEE-TTS-EEEEEEEEEESSSS----HHHHHHHHHHHHTT-EEEEEEEEPPP-TTSS-TT--SSPPHHHHHHHHHHHHHH---EEEEE-SSEEEEEETTTTTTS--HHHHHTTTT-

Radius of gyration: 26.89 Å; chains: 1; bounding box: 81×103×60 Å

Organism: NCBI:txid2014261